Protein AF-0000000072904526 (afdb_homodimer)

Structure (mmCIF, N/CA/C/O backbone):
data_AF-0000000072904526-model_v1
#
loop_
_entity.id
_entity.type
_entity.pdbx_description
1 polymer 'Uncharacterized protein'
#
loop_
_atom_site.group_PDB
_atom_site.id
_atom_site.type_symbol
_atom_site.label_atom_id
_atom_site.label_alt_id
_atom_site.label_comp_id
_atom_site.label_asym_id
_atom_site.label_entity_id
_atom_site.label_seq_id
_atom_site.pdbx_PDB_ins_code
_atom_site.Cartn_x
_atom_site.Cartn_y
_atom_site.Cartn_z
_atom_site.occupancy
_atom_site.B_iso_or_equiv
_atom_site.auth_seq_id
_atom_site.auth_comp_id
_atom_site.auth_asym_id
_atom_site.auth_atom_id
_atom_site.pdbx_PDB_model_num
ATOM 1 N N . MET A 1 1 ? 10.227 22.547 -5.68 1 73.94 1 MET A N 1
ATOM 2 C CA . MET A 1 1 ? 9.695 21.828 -4.516 1 73.94 1 MET A CA 1
ATOM 3 C C . MET A 1 1 ? 8.547 20.906 -4.91 1 73.94 1 MET A C 1
ATOM 5 O O . MET A 1 1 ? 8.586 19.703 -4.637 1 73.94 1 MET A O 1
ATOM 9 N N . ALA A 1 2 ? 7.684 21.406 -5.836 1 79.19 2 ALA A N 1
ATOM 10 C CA . ALA A 1 2 ? 6.531 20.625 -6.281 1 79.19 2 ALA A CA 1
ATOM 11 C C . ALA A 1 2 ? 6.973 19.438 -7.125 1 79.19 2 ALA A C 1
ATOM 13 O O . ALA A 1 2 ? 6.484 18.312 -6.934 1 79.19 2 ALA A O 1
ATOM 14 N N . LEU A 1 3 ? 8.023 19.656 -7.926 1 82.81 3 LEU A N 1
ATOM 15 C CA . LEU A 1 3 ? 8.477 18.594 -8.828 1 82.81 3 LEU A CA 1
ATOM 16 C C . LEU A 1 3 ? 9.148 17.469 -8.047 1 82.81 3 LEU A C 1
ATOM 18 O O . LEU A 1 3 ? 8.977 16.297 -8.367 1 82.81 3 LEU A O 1
ATOM 22 N N . ILE A 1 4 ? 9.828 17.766 -7.094 1 91.12 4 ILE A N 1
ATOM 23 C CA . ILE A 1 4 ? 10.539 16.781 -6.277 1 91.12 4 ILE A CA 1
ATOM 24 C C . ILE A 1 4 ? 9.523 15.9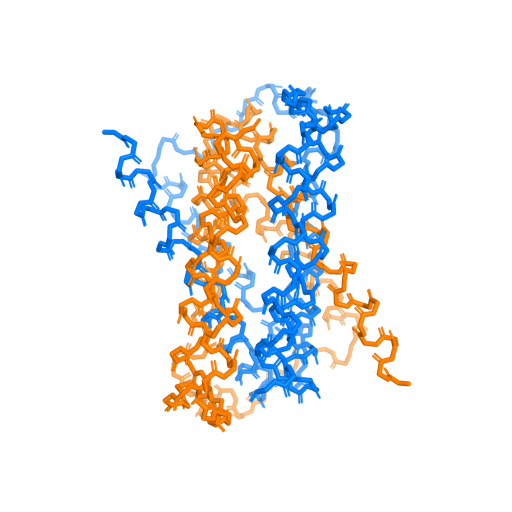06 -5.531 1 91.12 4 ILE A C 1
ATOM 26 O O . ILE A 1 4 ? 9.688 14.688 -5.453 1 91.12 4 ILE A O 1
ATOM 30 N N . LEU A 1 5 ? 8.492 16.531 -5.055 1 89.38 5 LEU A N 1
ATOM 31 C CA . LEU A 1 5 ? 7.453 15.797 -4.34 1 89.38 5 LEU A CA 1
ATOM 32 C C . LEU A 1 5 ? 6.695 14.867 -5.285 1 89.38 5 LEU A C 1
ATOM 34 O O . LEU A 1 5 ? 6.348 13.742 -4.914 1 89.38 5 LEU A O 1
ATOM 38 N N . ILE A 1 6 ? 6.57 15.32 -6.449 1 82.69 6 ILE A N 1
ATOM 39 C CA . ILE A 1 6 ? 5.871 14.523 -7.453 1 82.69 6 ILE A CA 1
ATOM 40 C C . ILE A 1 6 ? 6.715 13.305 -7.816 1 82.69 6 ILE A C 1
ATOM 42 O O . ILE A 1 6 ? 6.211 12.18 -7.844 1 82.69 6 ILE A O 1
ATOM 46 N N . LEU A 1 7 ? 7.934 13.539 -8.102 1 89.5 7 LEU A N 1
ATOM 47 C CA . LEU A 1 7 ? 8.836 12.445 -8.438 1 89.5 7 LEU A CA 1
ATOM 48 C C . LEU A 1 7 ? 8.938 11.453 -7.285 1 89.5 7 LEU A C 1
ATOM 50 O O . LEU A 1 7 ? 8.961 10.234 -7.508 1 89.5 7 LEU A O 1
ATOM 54 N N . PHE A 1 8 ? 9 11.984 -6.129 1 94.19 8 PHE A N 1
ATOM 55 C CA . PHE A 1 8 ? 9.047 11.141 -4.938 1 94.19 8 PHE A CA 1
ATOM 56 C C . PHE A 1 8 ? 7.793 10.281 -4.836 1 94.19 8 PHE A C 1
ATOM 58 O O . PHE A 1 8 ? 7.875 9.086 -4.551 1 94.19 8 PHE A O 1
ATOM 65 N N . ALA A 1 9 ? 6.68 10.844 -5.074 1 88.38 9 ALA A N 1
ATOM 66 C CA . ALA A 1 9 ? 5.41 10.117 -5.027 1 88.38 9 ALA A CA 1
ATOM 67 C C . ALA A 1 9 ? 5.352 9.039 -6.105 1 88.38 9 ALA A C 1
ATOM 69 O O . ALA A 1 9 ? 4.879 7.93 -5.852 1 88.38 9 ALA A O 1
ATOM 70 N N . LEU A 1 10 ? 5.855 9.367 -7.27 1 84.94 10 LEU A N 1
ATOM 71 C CA . LEU A 1 10 ? 5.871 8.406 -8.367 1 84.94 10 LEU A CA 1
ATOM 72 C C . LEU A 1 10 ? 6.758 7.211 -8.023 1 84.94 10 LEU A C 1
ATOM 74 O O . LEU A 1 10 ? 6.367 6.059 -8.242 1 84.94 10 LEU A O 1
ATOM 78 N N . ILE A 1 11 ? 7.883 7.43 -7.496 1 93.75 11 ILE A N 1
ATOM 79 C CA . ILE A 1 11 ? 8.812 6.371 -7.121 1 93.75 11 ILE A CA 1
ATOM 80 C C . ILE A 1 11 ? 8.211 5.523 -6.004 1 93.75 11 ILE A C 1
ATOM 82 O O . ILE A 1 11 ? 8.281 4.293 -6.039 1 93.75 11 ILE A O 1
ATOM 86 N N . ALA A 1 12 ? 7.629 6.18 -5.027 1 94.38 12 ALA A N 1
ATOM 87 C CA . ALA A 1 12 ? 6.953 5.457 -3.949 1 94.38 12 ALA A CA 1
ATOM 88 C C . ALA A 1 12 ? 5.852 4.562 -4.5 1 94.38 12 ALA A C 1
ATOM 90 O O . ALA A 1 12 ? 5.676 3.43 -4.039 1 94.38 12 ALA A O 1
ATOM 91 N N . GLY A 1 13 ? 5.148 5.062 -5.461 1 89 13 GLY A N 1
ATOM 92 C CA . GLY A 1 13 ? 4.082 4.289 -6.082 1 89 13 GLY A CA 1
ATOM 93 C C . GLY A 1 13 ? 4.582 3.023 -6.754 1 89 13 GLY A C 1
ATOM 94 O O . GLY A 1 13 ? 3.875 2.014 -6.785 1 89 13 GLY A O 1
ATOM 95 N N . MET A 1 14 ? 5.773 3.004 -7.301 1 89.31 14 MET A N 1
ATOM 96 C CA . MET A 1 14 ? 6.344 1.844 -7.977 1 89.31 14 MET A CA 1
ATOM 97 C C . MET A 1 14 ? 6.664 0.733 -6.98 1 89.31 14 MET A C 1
ATOM 99 O O . MET A 1 14 ? 6.738 -0.439 -7.355 1 89.31 14 MET A O 1
ATOM 103 N N . ALA A 1 15 ? 6.84 1.094 -5.773 1 94.38 15 ALA A N 1
ATOM 104 C CA . ALA A 1 15 ? 7.23 0.132 -4.746 1 94.38 15 ALA A CA 1
ATOM 105 C C . ALA A 1 15 ? 6.109 -0.867 -4.477 1 94.38 15 ALA A C 1
ATOM 107 O O . ALA A 1 15 ? 6.367 -2.041 -4.195 1 94.38 15 ALA A O 1
ATOM 108 N N . LEU A 1 16 ? 4.902 -0.447 -4.668 1 90.06 16 LEU A N 1
ATOM 109 C CA . LEU A 1 16 ? 3.77 -1.26 -4.23 1 90.06 16 LEU A CA 1
ATOM 110 C C . LEU A 1 16 ? 3.564 -2.447 -5.164 1 90.06 16 LEU A C 1
ATOM 112 O O . LEU A 1 16 ? 3.6 -3.6 -4.727 1 90.06 16 LEU A O 1
ATOM 116 N N . PRO A 1 17 ? 3.449 -2.254 -6.465 1 84.62 17 PRO A N 1
ATOM 117 C CA . PRO A 1 17 ? 3.33 -3.418 -7.344 1 84.62 17 PRO A CA 1
ATOM 118 C C . PRO A 1 17 ? 4.539 -4.348 -7.266 1 84.62 17 PRO A C 1
ATOM 120 O O . PRO A 1 17 ? 4.402 -5.562 -7.422 1 84.62 17 PRO A O 1
ATOM 123 N N . THR A 1 18 ? 5.699 -3.771 -7.062 1 90.69 18 THR A N 1
ATOM 124 C CA . THR A 1 18 ? 6.902 -4.574 -6.891 1 90.69 18 THR A CA 1
ATOM 125 C C . THR A 1 18 ? 6.809 -5.43 -5.629 1 90.69 18 THR A C 1
ATOM 127 O O . THR A 1 18 ? 7.105 -6.625 -5.66 1 90.69 18 THR A O 1
ATOM 130 N N . GLN A 1 19 ? 6.363 -4.801 -4.566 1 94 19 GLN A N 1
ATOM 131 C CA . GLN A 1 19 ? 6.145 -5.547 -3.332 1 94 19 GLN A CA 1
ATOM 132 C C . GLN A 1 19 ? 5.125 -6.668 -3.539 1 94 19 GLN A C 1
ATOM 134 O O . GLN A 1 19 ? 5.305 -7.777 -3.033 1 94 19 GLN A O 1
ATOM 139 N N . PHE A 1 20 ? 4.016 -6.363 -4.254 1 89.81 20 PHE A N 1
ATOM 140 C CA . PHE A 1 20 ? 2.975 -7.355 -4.5 1 89.81 20 PHE A CA 1
ATOM 141 C C . PHE A 1 20 ? 3.553 -8.586 -5.184 1 89.81 20 PHE A C 1
ATOM 143 O O . PHE A 1 20 ? 3.297 -9.719 -4.762 1 89.81 20 PHE A O 1
ATOM 150 N N . SER A 1 21 ? 4.352 -8.336 -6.176 1 87.44 21 SER A N 1
ATOM 151 C CA . SER A 1 21 ? 4.941 -9.422 -6.945 1 87.44 21 SER A CA 1
ATOM 152 C C . SER A 1 21 ? 5.938 -10.219 -6.109 1 87.44 21 SER A C 1
ATOM 154 O O . SER A 1 21 ? 5.961 -11.453 -6.172 1 87.44 21 SER A O 1
ATOM 156 N N . ILE A 1 22 ? 6.754 -9.555 -5.348 1 93.5 22 ILE A N 1
ATOM 157 C CA . ILE A 1 22 ? 7.727 -10.211 -4.48 1 93.5 22 ILE A CA 1
ATOM 158 C C . ILE A 1 22 ? 7.004 -11.062 -3.441 1 93.5 22 ILE A C 1
ATOM 160 O O . ILE A 1 22 ? 7.371 -12.211 -3.207 1 93.5 22 ILE A O 1
ATOM 164 N N . ASN A 1 23 ? 5.93 -10.539 -2.895 1 94.75 23 ASN A N 1
ATOM 165 C CA . ASN A 1 23 ? 5.176 -11.266 -1.882 1 94.75 23 ASN A CA 1
ATOM 166 C C . ASN A 1 23 ? 4.465 -12.477 -2.479 1 94.75 23 ASN A C 1
ATOM 168 O O . ASN A 1 23 ? 4.305 -13.5 -1.812 1 94.75 23 ASN A O 1
ATOM 172 N N . ALA A 1 24 ? 4.008 -12.289 -3.701 1 89.31 24 ALA A N 1
ATOM 173 C CA . ALA A 1 24 ? 3.416 -13.43 -4.391 1 89.31 24 ALA A CA 1
ATOM 174 C C . ALA A 1 24 ? 4.43 -14.562 -4.555 1 89.31 24 ALA A C 1
ATOM 176 O O . ALA A 1 24 ? 4.094 -15.734 -4.387 1 89.31 24 ALA A O 1
ATOM 177 N N . GLN A 1 25 ? 5.691 -14.219 -4.852 1 90.75 25 GLN A N 1
ATOM 178 C CA . GLN A 1 25 ? 6.754 -15.211 -4.941 1 90.75 25 GLN A CA 1
ATOM 179 C C . GLN A 1 25 ? 7.074 -15.805 -3.572 1 90.75 25 GLN A C 1
ATOM 181 O O . GLN A 1 25 ? 7.305 -17.016 -3.451 1 90.75 25 GLN A O 1
ATOM 186 N N . LEU A 1 26 ? 7.09 -14.984 -2.607 1 93.75 26 LEU A N 1
ATOM 187 C CA . LEU A 1 26 ? 7.328 -15.469 -1.25 1 93.75 26 LEU A CA 1
ATOM 188 C C . LEU A 1 26 ? 6.254 -16.469 -0.833 1 93.75 26 LEU A C 1
ATOM 190 O O . LEU A 1 26 ? 6.547 -17.453 -0.159 1 93.75 26 LEU A O 1
ATOM 194 N N . ARG A 1 27 ? 5.031 -16.141 -1.216 1 93.12 27 ARG A N 1
ATOM 195 C CA . ARG A 1 27 ? 3.932 -17.062 -0.917 1 93.12 27 ARG A CA 1
ATOM 196 C C . ARG A 1 27 ? 4.191 -18.438 -1.507 1 93.12 27 ARG A C 1
ATOM 198 O O . ARG A 1 27 ? 3.859 -19.453 -0.892 1 93.12 27 ARG A O 1
ATOM 205 N N . HIS A 1 28 ? 4.781 -18.453 -2.676 1 89.69 28 HIS A N 1
ATOM 206 C CA . HIS A 1 28 ? 5.105 -19.734 -3.291 1 89.69 28 HIS A CA 1
ATOM 207 C C . HIS A 1 28 ? 6.137 -20.5 -2.465 1 89.69 28 HIS A C 1
ATOM 209 O O . HIS A 1 28 ? 6.105 -21.719 -2.408 1 89.69 28 HIS A O 1
ATOM 215 N N . VAL A 1 29 ? 6.953 -19.797 -1.838 1 91 29 VAL A N 1
ATOM 216 C CA . VAL A 1 29 ? 8.016 -20.406 -1.037 1 91 29 VAL A CA 1
ATOM 217 C C . VAL A 1 29 ? 7.441 -20.891 0.292 1 91 29 VAL A C 1
ATOM 219 O O . VAL A 1 29 ? 7.688 -22.031 0.7 1 91 29 VAL A O 1
ATOM 222 N N . VAL A 1 30 ? 6.605 -20.109 0.878 1 92.44 30 VAL A N 1
ATOM 223 C CA . VAL A 1 30 ? 6.227 -20.375 2.26 1 92.44 30 VAL A CA 1
ATOM 224 C C . VAL A 1 30 ? 4.863 -21.078 2.297 1 92.44 30 VAL A C 1
ATOM 226 O O . VAL A 1 30 ? 4.469 -21.625 3.326 1 92.44 30 VAL A O 1
ATOM 229 N N . GLY A 1 31 ? 4.07 -20.938 1.239 1 89.38 31 GLY A N 1
ATOM 230 C CA . GLY A 1 31 ? 2.871 -21.75 1.072 1 89.38 31 GLY A CA 1
ATOM 231 C C . GLY A 1 31 ? 1.625 -21.094 1.63 1 89.38 31 GLY A C 1
ATOM 232 O O . GLY A 1 31 ? 0.55 -21.688 1.644 1 89.38 31 GLY A O 1
ATOM 233 N N . SER A 1 32 ? 1.755 -19.891 2.15 1 93 32 SER A N 1
ATOM 234 C CA . SER A 1 32 ? 0.626 -19.219 2.783 1 93 32 SER A CA 1
ATOM 235 C C . SER A 1 32 ? 0.696 -17.703 2.576 1 93 32 SER A C 1
ATOM 237 O O . SER A 1 32 ? 1.736 -17.094 2.814 1 93 32 SER A O 1
ATOM 239 N N . PRO A 1 33 ? -0.462 -17.141 2.139 1 94.25 33 PRO A N 1
ATOM 240 C CA . PRO A 1 33 ? -0.48 -15.68 2.006 1 94.25 33 PRO A CA 1
ATOM 241 C C . PRO A 1 33 ? -0.281 -14.961 3.34 1 94.25 33 PRO A C 1
ATOM 243 O O . PRO A 1 33 ? 0.364 -13.914 3.391 1 94.25 33 PRO A O 1
ATOM 246 N N . VAL A 1 34 ? -0.843 -15.555 4.398 1 95.62 34 VAL A N 1
ATOM 247 C CA . VAL A 1 34 ? -0.74 -14.945 5.719 1 95.62 34 VAL A CA 1
ATOM 248 C C . VAL A 1 34 ? 0.708 -14.992 6.203 1 95.62 34 VAL A C 1
ATOM 250 O O . VAL A 1 34 ? 1.237 -14 6.707 1 95.62 34 VAL A O 1
ATOM 253 N N . VAL A 1 35 ? 1.356 -16.078 5.977 1 94.81 35 VAL A N 1
ATOM 254 C CA . VAL A 1 35 ? 2.742 -16.234 6.406 1 94.81 35 VAL A CA 1
ATOM 255 C C . VAL A 1 35 ? 3.646 -15.336 5.566 1 94.81 35 VAL A C 1
ATOM 257 O O . VAL A 1 35 ? 4.543 -14.68 6.094 1 94.81 35 VAL A O 1
ATOM 260 N N . ALA A 1 36 ? 3.424 -15.305 4.289 1 95.44 36 ALA A N 1
ATOM 261 C CA . ALA A 1 36 ? 4.191 -14.414 3.424 1 95.44 36 ALA A CA 1
ATOM 262 C C . ALA A 1 36 ? 4.062 -12.961 3.879 1 95.44 36 ALA A C 1
ATOM 264 O O . ALA A 1 36 ? 5.059 -12.25 3.98 1 95.44 36 ALA A O 1
ATOM 265 N N . SER A 1 37 ? 2.867 -12.539 4.207 1 97.12 37 SER A N 1
ATOM 266 C CA . SER A 1 37 ? 2.615 -11.172 4.656 1 97.12 37 SER A CA 1
ATOM 267 C C . SER A 1 37 ? 3.244 -10.922 6.023 1 97.12 37 SER A C 1
ATOM 269 O O . SER A 1 37 ? 3.736 -9.82 6.289 1 97.12 37 SER A O 1
ATOM 271 N N . THR A 1 38 ? 3.172 -11.953 6.902 1 96.81 38 THR A N 1
ATOM 272 C CA . THR A 1 38 ? 3.803 -11.844 8.211 1 96.81 38 THR A CA 1
ATOM 273 C C . THR A 1 38 ? 5.293 -11.547 8.07 1 96.81 38 THR A C 1
ATOM 275 O O . THR A 1 38 ? 5.809 -10.609 8.695 1 96.81 38 THR A O 1
ATOM 278 N N . ILE A 1 39 ? 5.934 -12.273 7.281 1 96.31 39 ILE A N 1
ATOM 279 C CA . ILE A 1 39 ? 7.363 -12.102 7.062 1 96.31 39 ILE A CA 1
ATOM 280 C C . ILE A 1 39 ? 7.629 -10.719 6.461 1 96.31 39 ILE A C 1
ATOM 282 O O . ILE A 1 39 ? 8.539 -10.008 6.898 1 96.31 39 ILE A O 1
ATOM 286 N N . SER A 1 40 ? 6.855 -10.336 5.504 1 97.38 40 SER A N 1
ATOM 287 C CA . SER A 1 40 ? 6.992 -9.023 4.879 1 97.38 40 SER A CA 1
ATOM 288 C C . SER A 1 40 ? 6.867 -7.902 5.906 1 97.38 40 SER A C 1
ATOM 290 O O . SER A 1 40 ? 7.703 -7 5.953 1 97.38 40 SER A O 1
ATOM 292 N N . PHE A 1 41 ? 5.895 -7.984 6.766 1 98.12 41 PHE A N 1
ATOM 293 C CA . PHE A 1 41 ? 5.684 -6.949 7.77 1 98.12 41 PHE A CA 1
ATOM 294 C C . PHE A 1 41 ? 6.785 -6.984 8.828 1 98.12 41 PHE A C 1
ATOM 296 O O . PHE A 1 41 ? 7.195 -5.938 9.336 1 98.12 41 PHE A O 1
ATOM 303 N N . ILE A 1 42 ? 7.254 -8.133 9.203 1 97.94 42 ILE A N 1
ATOM 304 C CA . ILE A 1 42 ? 8.344 -8.234 10.164 1 97.94 42 ILE A CA 1
ATOM 305 C C . ILE A 1 42 ? 9.609 -7.602 9.594 1 97.94 42 ILE A C 1
ATOM 307 O O . ILE A 1 42 ? 10.289 -6.832 10.273 1 97.94 42 ILE A O 1
ATOM 311 N N . VAL A 1 43 ? 9.93 -7.957 8.375 1 98.25 43 VAL A N 1
ATOM 312 C CA . VAL A 1 43 ? 11.109 -7.406 7.719 1 98.25 43 VAL A CA 1
ATOM 313 C C . VAL A 1 43 ? 10.992 -5.887 7.633 1 98.25 43 VAL A C 1
ATOM 315 O O . VAL A 1 43 ? 11.938 -5.164 7.949 1 98.25 43 VAL A O 1
ATOM 318 N N . GLY A 1 44 ? 9.797 -5.363 7.211 1 98.19 44 GLY A N 1
ATOM 319 C CA . GLY A 1 44 ? 9.57 -3.928 7.176 1 98.19 44 GLY A CA 1
ATOM 320 C C . GLY A 1 44 ? 9.672 -3.277 8.547 1 98.19 44 GLY A C 1
ATOM 321 O O . GLY A 1 44 ? 10.297 -2.225 8.695 1 98.19 44 GLY A O 1
ATOM 322 N N . ALA A 1 45 ? 9.117 -3.914 9.508 1 98 45 ALA A N 1
ATOM 323 C CA . ALA A 1 45 ? 9.141 -3.387 10.867 1 98 45 ALA A CA 1
ATOM 324 C C . ALA A 1 45 ? 10.562 -3.312 11.406 1 98 45 ALA A C 1
ATOM 326 O O . ALA A 1 45 ? 10.938 -2.324 12.047 1 98 45 ALA A O 1
ATOM 327 N N . LEU A 1 46 ? 11.289 -4.352 11.211 1 97.81 46 LEU A N 1
ATOM 328 C CA . LEU A 1 46 ? 12.664 -4.387 11.688 1 97.81 46 LEU A CA 1
ATOM 329 C C . LEU A 1 46 ? 13.492 -3.287 11.039 1 97.81 46 LEU A C 1
ATOM 331 O O . LEU A 1 46 ? 14.266 -2.607 11.719 1 97.81 46 LEU A O 1
ATOM 335 N N . ALA A 1 47 ? 13.414 -3.156 9.766 1 97.5 47 ALA A N 1
ATOM 336 C CA . ALA A 1 47 ? 14.141 -2.105 9.062 1 97.5 47 ALA A CA 1
ATOM 337 C C . ALA A 1 47 ? 13.781 -0.728 9.609 1 97.5 47 ALA A C 1
ATOM 339 O O . ALA A 1 47 ? 14.672 0.092 9.867 1 97.5 47 ALA A O 1
ATOM 340 N N . LEU A 1 48 ? 12.531 -0.473 9.797 1 97.25 48 LEU A N 1
ATOM 341 C CA . LEU A 1 48 ? 12.062 0.816 10.297 1 97.25 48 LEU A CA 1
ATOM 342 C C . LEU A 1 48 ? 12.508 1.031 11.742 1 97.25 48 LEU A C 1
ATOM 344 O O . LEU A 1 48 ? 12.836 2.154 12.133 1 97.25 48 LEU A O 1
ATOM 348 N N . LEU A 1 49 ? 12.414 -0.031 12.484 1 96.12 49 LEU A N 1
ATOM 349 C CA . LEU A 1 49 ? 12.852 0.055 13.875 1 96.12 49 LEU A CA 1
ATOM 350 C C . LEU A 1 49 ? 14.32 0.44 13.969 1 96.12 49 LEU A C 1
ATOM 352 O O . LEU A 1 49 ? 14.703 1.291 14.773 1 96.12 49 LEU A O 1
ATOM 356 N N . ILE A 1 50 ? 15.102 -0.182 13.148 1 96.06 50 ILE A N 1
ATOM 357 C CA . ILE A 1 50 ? 16.531 0.131 13.109 1 96.06 50 ILE A CA 1
ATOM 358 C C . ILE A 1 50 ? 16.719 1.603 12.75 1 96.06 50 ILE A C 1
ATOM 360 O O . ILE A 1 50 ? 17.5 2.309 13.391 1 96.06 50 ILE A O 1
ATOM 364 N N . ILE A 1 51 ? 16.031 2.135 11.781 1 94.81 51 ILE A N 1
ATOM 365 C CA . ILE A 1 51 ? 16.141 3.523 11.352 1 94.81 51 ILE A CA 1
ATOM 366 C C . ILE A 1 51 ? 15.633 4.445 12.461 1 94.81 51 ILE A C 1
ATOM 368 O O . ILE A 1 51 ? 16.219 5.504 12.711 1 94.81 51 ILE A O 1
ATOM 372 N N . SER A 1 52 ? 14.562 4.066 13.094 1 93.06 52 SER A N 1
ATOM 373 C CA . SER A 1 52 ? 13.961 4.883 14.148 1 93.06 52 SER A CA 1
ATOM 374 C C . SER A 1 52 ? 14.906 5.043 15.328 1 93.06 52 SER A C 1
ATOM 376 O O . SER A 1 52 ? 14.992 6.117 15.93 1 93.06 52 SER A O 1
ATOM 378 N N . ILE A 1 53 ? 15.508 4.008 15.68 1 90.5 53 ILE A N 1
ATOM 379 C CA . ILE A 1 53 ? 16.391 4.023 16.844 1 90.5 53 ILE A CA 1
ATOM 380 C C . ILE A 1 53 ? 17.656 4.809 16.5 1 90.5 53 ILE A C 1
ATOM 382 O O . ILE A 1 53 ? 18.25 5.453 17.375 1 90.5 53 ILE A O 1
ATOM 386 N N . SER A 1 54 ? 18.125 4.746 15.297 1 86.94 54 SER A N 1
ATOM 387 C CA . SER A 1 54 ? 19.344 5.438 14.883 1 86.94 54 SER A CA 1
ATOM 388 C C . SER A 1 54 ? 19.109 6.941 14.781 1 86.94 54 SER A C 1
ATOM 390 O O . SER A 1 54 ? 20.062 7.727 14.883 1 86.94 54 SER A O 1
ATOM 392 N N . GLY A 1 55 ? 17.938 7.328 14.492 1 74.75 55 GLY A N 1
ATOM 393 C CA . GLY A 1 55 ? 17.609 8.75 14.445 1 74.75 55 GLY A CA 1
ATOM 394 C C . GLY A 1 55 ? 17.188 9.305 15.797 1 74.75 55 GLY A C 1
ATOM 395 O O . GLY A 1 55 ? 17.734 8.93 16.828 1 74.75 55 GLY A O 1
ATOM 396 N N . LYS A 1 56 ? 16.453 10.547 15.844 1 65.25 56 LYS A N 1
ATOM 397 C CA . LYS A 1 56 ? 16.094 11.234 17.078 1 65.25 56 LYS A CA 1
ATOM 398 C C . LYS A 1 56 ? 15.234 10.336 17.969 1 65.25 56 LYS A C 1
ATOM 400 O O . LYS A 1 56 ? 14.875 10.719 19.094 1 65.25 56 LYS A O 1
ATOM 405 N N . GLY A 1 57 ? 15.062 9.078 17.656 1 63.75 57 GLY A N 1
ATOM 406 C CA . GLY A 1 57 ? 14.648 7.996 18.531 1 63.75 57 GLY A CA 1
ATOM 407 C C . GLY A 1 57 ? 13.141 7.863 18.656 1 63.75 57 GLY A C 1
ATOM 408 O O . GLY A 1 57 ? 12.398 8.648 18.062 1 63.75 57 GLY A O 1
ATOM 409 N N . LEU A 1 58 ? 12.609 6.699 18.969 1 71.56 58 LEU A N 1
ATOM 410 C CA . LEU A 1 58 ? 11.312 6.285 19.484 1 71.56 58 LEU A CA 1
ATOM 411 C C . LEU A 1 58 ? 11.062 6.875 20.875 1 71.56 58 LEU A C 1
ATOM 413 O O . LEU A 1 58 ? 11.523 6.332 21.875 1 71.56 58 LEU A O 1
ATOM 417 N N . GLN A 1 59 ? 11.039 8.195 20.953 1 70.94 59 GLN A N 1
ATOM 418 C CA . GLN A 1 59 ? 10.836 8.742 22.281 1 70.94 59 GLN A CA 1
ATOM 419 C C . GLN A 1 59 ? 9.344 8.836 22.609 1 70.94 59 GLN A C 1
ATOM 421 O O . GLN A 1 59 ? 8.602 9.57 21.953 1 70.94 59 GLN A O 1
ATOM 426 N N . ALA A 1 60 ? 9 7.953 23.5 1 72.88 60 ALA A N 1
ATOM 427 C CA . ALA A 1 60 ? 7.621 8.008 23.984 1 72.88 60 ALA A CA 1
ATOM 428 C C . ALA A 1 60 ? 7.355 9.297 24.75 1 72.88 60 ALA A C 1
ATOM 430 O O . ALA A 1 60 ? 8.164 9.695 25.594 1 72.88 60 ALA A O 1
ATOM 431 N N . LYS A 1 61 ? 6.418 10.023 24.25 1 78 61 LYS A N 1
ATOM 432 C CA . LYS A 1 61 ? 6.027 11.258 24.938 1 78 61 LYS A CA 1
ATOM 433 C C . LYS A 1 61 ? 4.668 11.102 25.609 1 78 61 LYS A C 1
ATOM 435 O O . LYS A 1 61 ? 3.914 10.18 25.297 1 78 61 LYS A O 1
ATOM 440 N N . LYS A 1 62 ? 4.379 11.898 26.656 1 79.94 62 LYS A N 1
ATOM 441 C CA . LYS A 1 62 ? 3.115 11.914 27.391 1 79.94 62 LYS A CA 1
ATOM 442 C C . LYS A 1 62 ? 1.932 12.078 26.438 1 79.94 62 LYS A C 1
ATOM 444 O O . LYS A 1 62 ? 0.842 11.562 26.703 1 79.94 62 LYS A O 1
ATOM 449 N N . GLU A 1 63 ? 2.223 12.633 25.359 1 82.25 63 GLU A N 1
ATOM 450 C CA . GLU A 1 63 ? 1.173 12.898 24.375 1 82.25 63 GLU A CA 1
ATOM 451 C C . GLU A 1 63 ? 0.649 11.602 23.766 1 82.25 63 GLU A C 1
ATOM 453 O O . GLU A 1 63 ? -0.49 11.547 23.297 1 82.25 63 GLU A O 1
ATOM 458 N N . TRP A 1 64 ? 1.438 10.547 23.812 1 86.94 64 TRP A N 1
ATOM 459 C CA . TRP A 1 64 ? 1.05 9.273 23.219 1 86.94 64 TRP A CA 1
ATOM 460 C C . TRP A 1 64 ? -0.158 8.688 23.938 1 86.94 64 TRP A C 1
ATOM 462 O O . TRP A 1 64 ? -0.989 8.016 23.328 1 86.94 64 TRP A O 1
ATOM 472 N N . LEU A 1 65 ? -0.219 9.055 25.141 1 85.56 65 LEU A N 1
ATOM 473 C CA . LEU A 1 65 ? -1.273 8.484 25.984 1 85.56 65 LEU A CA 1
ATOM 474 C C . LEU A 1 65 ? -2.605 9.18 25.719 1 85.56 65 LEU A C 1
ATOM 476 O O . LEU A 1 65 ? -3.666 8.625 26.016 1 85.56 65 LEU A O 1
ATOM 480 N N . HIS A 1 66 ? -2.576 10.336 25.188 1 90.19 66 HIS A N 1
ATOM 481 C CA . HIS A 1 66 ? -3.797 11.102 24.969 1 90.19 66 HIS A CA 1
ATOM 482 C C . HIS A 1 66 ? -4.285 10.945 23.531 1 90.19 66 HIS A C 1
ATOM 484 O O . HIS A 1 66 ? -5.309 11.516 23.141 1 90.19 66 HIS A O 1
ATOM 490 N N . ALA A 1 67 ? -3.65 10.156 22.797 1 91.88 67 ALA A N 1
ATOM 491 C CA . ALA A 1 67 ? -4.039 9.969 21.406 1 91.88 67 ALA A CA 1
ATOM 492 C C . ALA A 1 67 ? -5.273 9.078 21.297 1 91.88 67 ALA A C 1
ATOM 494 O O . ALA A 1 67 ? -5.453 8.156 22.094 1 91.88 67 ALA A O 1
ATOM 495 N N . PRO A 1 68 ? -6.211 9.414 20.406 1 92.94 68 PRO A N 1
ATOM 496 C CA . PRO A 1 68 ? -7.336 8.5 20.188 1 92.94 68 PRO A CA 1
ATOM 497 C C . PRO A 1 68 ? -6.887 7.086 19.812 1 92.94 68 PRO A C 1
ATOM 499 O O . PRO A 1 68 ? -5.895 6.922 19.094 1 92.94 68 PRO A O 1
ATOM 502 N N . TRP A 1 69 ? -7.621 6.113 20.344 1 92.88 69 TRP A N 1
ATOM 503 C CA . TRP A 1 69 ? -7.199 4.723 20.203 1 92.88 69 TRP A CA 1
ATOM 504 C C . TRP A 1 69 ? -7.098 4.32 18.734 1 92.88 69 TRP A C 1
ATOM 506 O O . TRP A 1 69 ? -6.277 3.475 18.375 1 92.88 69 TRP A O 1
ATOM 516 N N . TRP A 1 70 ? -7.844 4.871 17.891 1 93.5 70 TRP A N 1
ATOM 517 C CA . TRP A 1 70 ? -7.945 4.434 16.5 1 93.5 70 TRP A CA 1
ATOM 518 C C . TRP A 1 70 ? -6.695 4.816 15.719 1 93.5 70 TRP A C 1
ATOM 520 O O . TRP A 1 70 ? -6.426 4.254 14.656 1 93.5 70 TRP A O 1
ATOM 530 N N . VAL A 1 71 ? -5.898 5.723 16.188 1 94.75 71 VAL A N 1
ATOM 531 C CA . VAL A 1 71 ? -4.715 6.164 15.461 1 94.75 71 VAL A CA 1
ATOM 532 C C . VAL A 1 71 ? -3.678 5.043 15.43 1 94.75 71 VAL A C 1
ATOM 534 O O . VAL A 1 71 ? -2.777 5.047 14.586 1 94.75 71 VAL A O 1
ATOM 537 N N . TRP A 1 72 ? -3.809 4.074 16.328 1 95.56 72 TRP A N 1
ATOM 538 C CA . TRP A 1 72 ? -2.824 3.006 16.438 1 95.56 72 TRP A CA 1
ATOM 539 C C . TRP A 1 72 ? -3.195 1.821 15.555 1 95.56 72 TRP A C 1
ATOM 541 O O . TRP A 1 72 ? -2.463 0.832 15.492 1 95.56 72 TRP A O 1
ATOM 551 N N . THR A 1 73 ? -4.266 1.912 14.766 1 96 73 THR A N 1
ATOM 552 C CA . THR A 1 73 ? -4.816 0.738 14.094 1 96 73 THR A CA 1
ATOM 553 C C . THR A 1 73 ? -4.449 0.734 12.617 1 96 73 THR A C 1
ATOM 555 O O . THR A 1 73 ? -4.871 -0.151 11.867 1 96 73 THR A O 1
ATOM 558 N N . GLY A 1 74 ? -3.66 1.675 12.109 1 96.12 74 GLY A N 1
ATOM 559 C CA . GLY A 1 74 ? -3.301 1.76 10.703 1 96.12 74 GLY A CA 1
ATOM 560 C C . GLY A 1 74 ? -2.643 0.498 10.18 1 96.12 74 GLY A C 1
ATOM 561 O O . GLY A 1 74 ? -2.949 0.047 9.07 1 96.12 74 GLY A O 1
ATOM 562 N N . GLY A 1 75 ? -1.802 -0.029 10.984 1 97 75 GLY A N 1
ATOM 563 C CA . GLY A 1 75 ? -1.076 -1.227 10.594 1 97 75 GLY A CA 1
ATOM 564 C C . GLY A 1 75 ? -1.985 -2.4 10.281 1 97 75 GLY A C 1
ATOM 565 O O . GLY A 1 75 ? -1.647 -3.254 9.461 1 97 75 GLY A O 1
ATOM 566 N N . LEU A 1 76 ? -3.156 -2.496 10.961 1 98.06 76 LEU A N 1
ATOM 567 C CA . LEU A 1 76 ? -4.109 -3.572 10.711 1 98.06 76 LEU A CA 1
ATOM 568 C C . LEU A 1 76 ? -4.664 -3.488 9.289 1 98.06 76 LEU A C 1
ATOM 570 O O . LEU A 1 76 ? -4.863 -4.516 8.633 1 98.06 76 LEU A O 1
ATOM 574 N N . LEU A 1 77 ? -4.906 -2.303 8.852 1 97.25 77 LEU A N 1
ATOM 575 C CA . LEU A 1 77 ? -5.406 -2.082 7.5 1 97.25 77 LEU A CA 1
ATOM 576 C C . LEU A 1 77 ? -4.352 -2.453 6.461 1 97.25 77 LEU A C 1
ATOM 578 O O . LEU A 1 77 ? -4.668 -3.064 5.438 1 97.25 77 LEU A O 1
ATOM 582 N N . GLY A 1 78 ? -3.1 -2.113 6.738 1 96.44 78 GLY A N 1
ATOM 583 C CA . GLY A 1 78 ? -2.008 -2.514 5.863 1 96.44 78 GLY A CA 1
ATOM 584 C C . GLY A 1 78 ? -1.84 -4.02 5.773 1 96.44 78 GLY A C 1
ATOM 585 O O . GLY A 1 78 ? -1.623 -4.562 4.688 1 96.44 78 GLY A O 1
ATOM 586 N N . ALA A 1 79 ? -1.899 -4.625 6.887 1 97.31 79 ALA A N 1
ATOM 587 C CA . ALA A 1 79 ? -1.792 -6.082 6.938 1 97.31 79 ALA A CA 1
ATOM 588 C C . ALA A 1 79 ? -2.889 -6.742 6.109 1 97.31 79 ALA A C 1
ATOM 590 O O . ALA A 1 79 ? -2.619 -7.656 5.328 1 97.31 79 ALA A O 1
ATOM 591 N N . PHE A 1 80 ? -4.109 -6.309 6.312 1 97.56 80 PHE A N 1
ATOM 592 C CA . PHE A 1 80 ? -5.23 -6.812 5.523 1 97.56 80 PHE A CA 1
ATOM 593 C C . PHE A 1 80 ? -4.984 -6.602 4.035 1 97.56 80 PHE A C 1
ATOM 595 O O . PHE A 1 80 ? -5.191 -7.516 3.232 1 97.56 80 PHE A O 1
ATOM 602 N N . TYR A 1 81 ? -4.559 -5.477 3.641 1 95.81 81 TYR A N 1
ATOM 603 C CA . TYR A 1 81 ? -4.289 -5.121 2.252 1 95.81 81 TYR A CA 1
ATOM 604 C C . TYR A 1 81 ? -3.225 -6.031 1.651 1 95.81 81 TYR A C 1
ATOM 606 O O . TYR A 1 81 ? -3.375 -6.516 0.528 1 95.81 81 TYR A O 1
ATOM 614 N N . VAL A 1 82 ? -2.156 -6.25 2.377 1 96.25 82 VAL A N 1
ATOM 615 C CA . VAL A 1 82 ? -1.056 -7.059 1.86 1 96.25 82 VAL A CA 1
ATOM 616 C C . VAL A 1 82 ? -1.52 -8.5 1.669 1 96.25 82 VAL A C 1
ATOM 618 O O . VAL A 1 82 ? -1.274 -9.102 0.621 1 96.25 82 VAL A O 1
ATOM 621 N N . VAL A 1 83 ? -2.236 -9.039 2.656 1 96.56 83 VAL A N 1
ATOM 622 C CA . VAL A 1 83 ? -2.75 -10.398 2.52 1 96.56 83 VAL A CA 1
ATOM 623 C C . VAL A 1 83 ? -3.668 -10.477 1.302 1 96.56 83 VAL A C 1
ATOM 625 O O . VAL A 1 83 ? -3.57 -11.414 0.506 1 96.56 83 VAL A O 1
ATOM 628 N N . ALA A 1 84 ? -4.551 -9.516 1.167 1 96.12 84 ALA A N 1
ATOM 629 C CA . ALA A 1 84 ? -5.5 -9.5 0.055 1 96.12 84 ALA A CA 1
ATOM 630 C C . ALA A 1 84 ? -4.77 -9.516 -1.286 1 96.12 84 ALA A C 1
ATOM 632 O O . ALA A 1 84 ? -5.152 -10.25 -2.197 1 96.12 84 ALA A O 1
ATOM 633 N N . THR A 1 85 ? -3.727 -8.766 -1.428 1 92.88 85 THR A N 1
ATOM 634 C CA . THR A 1 85 ? -3.012 -8.68 -2.697 1 92.88 85 THR A CA 1
ATOM 635 C C . THR A 1 85 ? -2.295 -10 -2.996 1 92.88 85 THR A C 1
ATOM 637 O O . THR A 1 85 ? -2.227 -10.422 -4.148 1 92.88 85 THR A O 1
ATOM 640 N N . VAL A 1 86 ? -1.782 -10.633 -2.004 1 92.69 86 VAL A N 1
ATOM 641 C CA . VAL A 1 86 ? -1.082 -11.898 -2.178 1 92.69 86 VAL A CA 1
ATOM 642 C C . VAL A 1 86 ? -2.064 -12.977 -2.643 1 92.69 86 VAL A C 1
ATOM 644 O O . VAL A 1 86 ? -1.692 -13.883 -3.385 1 92.69 86 VAL A O 1
ATOM 647 N N . ILE A 1 87 ? -3.297 -12.836 -2.209 1 92.31 87 ILE A N 1
ATOM 648 C CA . ILE A 1 87 ? -4.344 -13.773 -2.594 1 92.31 87 ILE A CA 1
ATOM 649 C C . ILE A 1 87 ? -4.82 -13.469 -4.012 1 92.31 87 ILE A C 1
ATOM 651 O O . ILE A 1 87 ? -5.055 -14.383 -4.805 1 92.31 87 ILE A O 1
ATOM 655 N N . LEU A 1 88 ? -4.922 -12.227 -4.316 1 88.75 88 LEU A N 1
ATOM 656 C CA . LEU A 1 88 ? -5.586 -11.789 -5.539 1 88.75 88 LEU A CA 1
ATOM 657 C C . LEU A 1 88 ? -4.66 -11.93 -6.742 1 88.75 88 LEU A C 1
ATOM 659 O O . LEU A 1 88 ? -5.102 -12.305 -7.832 1 88.75 88 LEU A O 1
ATOM 663 N N . ILE A 1 89 ? -3.361 -11.727 -6.629 1 82.56 89 ILE A N 1
ATOM 664 C CA . ILE A 1 89 ? -2.438 -11.625 -7.754 1 82.56 89 ILE A CA 1
ATOM 665 C C . ILE A 1 89 ? -2.359 -12.969 -8.477 1 82.56 89 ILE A C 1
ATOM 667 O O . ILE A 1 89 ? -2.496 -13.031 -9.695 1 82.56 89 ILE A O 1
ATOM 671 N N . PRO A 1 90 ? -2.189 -14.047 -7.777 1 80.31 90 PRO A N 1
ATOM 672 C CA . PRO A 1 90 ? -2.121 -15.328 -8.484 1 80.31 90 PRO A CA 1
ATOM 673 C C . PRO A 1 90 ? -3.463 -15.742 -9.078 1 80.31 90 PRO A C 1
ATOM 675 O O . PRO A 1 90 ? -3.512 -16.609 -9.953 1 80.31 90 PRO A O 1
ATOM 678 N N . ARG A 1 91 ? -4.543 -15.078 -8.672 1 83.38 91 ARG A N 1
ATOM 679 C CA . ARG A 1 91 ? -5.871 -15.508 -9.102 1 83.38 91 ARG A CA 1
ATOM 680 C C . ARG A 1 91 ? -6.336 -14.695 -10.305 1 83.38 91 ARG A C 1
ATOM 682 O O . ARG A 1 91 ? -6.941 -15.242 -11.234 1 83.38 91 ARG A O 1
ATOM 689 N N . ILE A 1 92 ? -6.062 -13.398 -10.242 1 77.69 92 ILE A N 1
ATOM 690 C CA . ILE A 1 92 ? -6.676 -12.594 -11.297 1 77.69 92 ILE A CA 1
ATOM 691 C C . ILE A 1 92 ? -5.598 -11.797 -12.023 1 77.69 92 ILE A C 1
ATOM 693 O O . ILE A 1 92 ? -5.895 -11.055 -12.969 1 77.69 92 ILE A O 1
ATOM 697 N N . GLY A 1 93 ? -4.293 -11.883 -11.594 1 73.69 93 GLY A N 1
ATOM 698 C CA . GLY A 1 93 ? -3.189 -11.188 -12.234 1 73.69 93 GLY A CA 1
ATOM 699 C C . GLY A 1 93 ? -2.859 -9.852 -11.586 1 73.69 93 GLY A C 1
ATOM 700 O O . GLY A 1 93 ? -3.697 -9.273 -10.898 1 73.69 93 GLY A O 1
ATOM 701 N N . ALA A 1 94 ? -1.591 -9.406 -11.781 1 75.12 94 ALA A N 1
ATOM 702 C CA . ALA A 1 94 ? -1.103 -8.18 -11.156 1 75.12 94 ALA A CA 1
ATOM 703 C C . ALA A 1 94 ? -1.861 -6.961 -11.68 1 75.12 94 ALA A C 1
ATOM 705 O O . ALA A 1 94 ? -2.311 -6.121 -10.898 1 75.12 94 ALA A O 1
ATOM 706 N N . THR A 1 95 ? -2.006 -6.887 -12.914 1 72.19 95 THR A N 1
ATOM 707 C CA . THR A 1 95 ? -2.645 -5.73 -13.531 1 72.19 95 THR A CA 1
ATOM 708 C C . THR A 1 95 ? -4.102 -5.617 -13.094 1 72.19 95 THR A C 1
ATOM 710 O O . THR A 1 95 ? -4.562 -4.539 -12.719 1 72.19 95 THR A O 1
ATOM 713 N N . ALA A 1 96 ? -4.824 -6.715 -13.125 1 74.25 96 ALA A N 1
ATOM 714 C CA . ALA A 1 96 ? -6.223 -6.715 -12.695 1 74.25 96 ALA A CA 1
ATOM 715 C C . ALA A 1 96 ? -6.344 -6.363 -11.211 1 74.25 96 ALA A C 1
ATOM 717 O O . ALA A 1 96 ? -7.227 -5.594 -10.82 1 74.25 96 ALA A O 1
ATOM 718 N N . THR A 1 97 ? -5.488 -6.941 -10.391 1 80.31 97 THR A N 1
ATOM 719 C CA . THR A 1 97 ? -5.484 -6.656 -8.961 1 80.31 97 THR A CA 1
ATOM 720 C C . THR A 1 97 ? -5.277 -5.164 -8.711 1 80.31 97 THR A C 1
ATOM 722 O O . THR A 1 97 ? -6.055 -4.539 -7.984 1 80.31 97 THR A O 1
ATOM 725 N N . VAL A 1 98 ? -4.316 -4.602 -9.367 1 78.19 98 VAL A N 1
ATOM 726 C CA . VAL A 1 98 ? -4.004 -3.189 -9.164 1 78.19 98 VAL A CA 1
ATOM 727 C C . VAL A 1 98 ? -5.176 -2.33 -9.641 1 78.19 98 VAL A C 1
ATOM 729 O O . VAL A 1 98 ? -5.555 -1.364 -8.969 1 78.19 98 VAL A O 1
ATOM 732 N N . ALA A 1 99 ? -5.762 -2.711 -10.688 1 73.31 99 ALA A N 1
ATOM 733 C CA . ALA A 1 99 ? -6.867 -1.931 -11.234 1 73.31 99 ALA A CA 1
ATOM 734 C C . ALA A 1 99 ? -8.047 -1.898 -10.273 1 73.31 99 ALA A C 1
ATOM 736 O O . ALA A 1 99 ? -8.609 -0.833 -10 1 73.31 99 ALA A O 1
ATOM 737 N N . TYR A 1 100 ? -8.492 -3.039 -9.797 1 76.88 100 TYR A N 1
ATOM 738 C CA . TYR A 1 100 ? -9.641 -3.1 -8.898 1 76.88 100 TYR A CA 1
ATOM 739 C C . TYR A 1 100 ? -9.32 -2.434 -7.566 1 76.88 100 TYR A C 1
ATOM 741 O O . TYR A 1 100 ? -10.164 -1.73 -7.004 1 76.88 100 TYR A O 1
ATOM 749 N N . ILE A 1 101 ? -8.164 -2.607 -7.07 1 84 101 ILE A N 1
ATOM 750 C CA . ILE A 1 101 ? -7.738 -1.983 -5.824 1 84 101 ILE A CA 1
ATOM 751 C C . ILE A 1 101 ? -7.738 -0.465 -5.98 1 84 101 ILE A C 1
ATOM 753 O O . ILE A 1 101 ? -8.156 0.258 -5.074 1 84 101 ILE A O 1
ATOM 757 N N . LEU A 1 102 ? -7.301 -0.028 -7.082 1 76.38 102 LEU A N 1
ATOM 758 C CA . LEU A 1 102 ? -7.312 1.403 -7.359 1 76.38 102 LEU A CA 1
ATOM 759 C C . LEU A 1 102 ? -8.727 1.964 -7.27 1 76.38 102 LEU A C 1
ATOM 761 O O . LEU A 1 102 ? -8.93 3.072 -6.766 1 76.38 102 LEU A O 1
ATOM 765 N N . GLY A 1 103 ? -9.625 1.248 -7.855 1 75.19 103 GLY A N 1
ATOM 766 C CA . GLY A 1 103 ? -11.008 1.665 -7.723 1 75.19 103 GLY A CA 1
ATOM 767 C C . GLY A 1 103 ? -11.438 1.88 -6.281 1 75.19 103 GLY A C 1
ATOM 768 O O . GLY A 1 103 ? -12.039 2.902 -5.953 1 75.19 103 GLY A O 1
ATOM 769 N N . GLY A 1 104 ? -11.156 0.948 -5.449 1 81.69 104 GLY A N 1
ATOM 770 C CA . GLY A 1 104 ? -11.453 1.073 -4.035 1 81.69 104 GLY A CA 1
ATOM 771 C C . GLY A 1 104 ? -10.742 2.242 -3.375 1 81.69 104 GLY A C 1
ATOM 772 O O . GLY A 1 104 ? -11.32 2.928 -2.529 1 81.69 104 GLY A O 1
ATOM 773 N N . GLN A 1 105 ? -9.5 2.445 -3.742 1 83.56 105 GLN A N 1
ATOM 774 C CA . GLN A 1 105 ? -8.727 3.557 -3.201 1 83.56 105 GLN A CA 1
ATOM 775 C C . GLN A 1 105 ? -9.375 4.895 -3.533 1 83.56 105 GLN A C 1
ATOM 777 O O . GLN A 1 105 ? -9.445 5.789 -2.684 1 83.56 105 GLN A O 1
ATOM 782 N N . MET A 1 106 ? -9.773 5 -4.699 1 74.5 106 MET A N 1
ATOM 783 C CA . MET A 1 106 ? -10.391 6.25 -5.137 1 74.5 106 MET A CA 1
ATOM 784 C C . MET A 1 106 ? -11.688 6.508 -4.383 1 74.5 106 MET A C 1
ATOM 786 O O . MET A 1 106 ? -11.945 7.633 -3.947 1 74.5 106 MET A O 1
ATOM 790 N N . ILE A 1 107 ? -12.484 5.516 -4.273 1 77.06 107 ILE A N 1
ATOM 791 C CA . ILE A 1 107 ? -13.742 5.645 -3.535 1 77.06 107 ILE A CA 1
ATOM 792 C C . ILE A 1 107 ? -13.453 6.102 -2.107 1 77.06 107 ILE A C 1
ATOM 794 O O . ILE A 1 107 ? -14.047 7.074 -1.632 1 77.06 107 ILE A O 1
ATOM 798 N N . ALA A 1 108 ? -12.555 5.477 -1.479 1 84.31 108 ALA A N 1
ATOM 799 C CA . ALA A 1 108 ? -12.227 5.801 -0.092 1 84.31 108 ALA A CA 1
ATOM 800 C C . ALA A 1 108 ? -11.625 7.199 0.018 1 84.31 108 ALA A C 1
ATOM 802 O O . ALA A 1 108 ? -11.961 7.953 0.935 1 84.31 108 ALA A O 1
ATOM 803 N N . SER A 1 109 ? -10.75 7.531 -0.878 1 78.69 109 SER A N 1
ATOM 804 C CA . SER A 1 109 ? -10.094 8.828 -0.816 1 78.69 109 SER A CA 1
ATOM 805 C C . SER A 1 109 ? -11.094 9.969 -0.984 1 78.69 109 SER A C 1
ATOM 807 O O . SER A 1 109 ? -10.992 11 -0.313 1 78.69 109 SER A O 1
ATOM 809 N N . VAL A 1 110 ? -12.008 9.812 -1.892 1 74.69 110 VAL A N 1
ATOM 810 C CA . VAL A 1 110 ? -13.031 10.828 -2.121 1 74.69 110 VAL A CA 1
ATOM 811 C C . VAL A 1 110 ? -13.898 10.984 -0.874 1 74.69 110 VAL A C 1
ATOM 813 O O . VAL A 1 110 ? -14.211 12.102 -0.463 1 74.69 110 VAL A O 1
ATOM 816 N N . LEU A 1 111 ? -14.266 9.891 -0.287 1 79.56 111 LEU A N 1
ATOM 817 C CA . LEU A 1 111 ? -15.094 9.93 0.913 1 79.56 111 LEU A CA 1
ATOM 818 C C . LEU A 1 111 ? -14.344 10.586 2.068 1 79.56 111 LEU A C 1
ATOM 820 O O . LEU A 1 111 ? -14.914 11.391 2.803 1 79.56 111 LEU A O 1
ATOM 824 N N . ILE A 1 112 ? -13.117 10.305 2.207 1 80.94 112 ILE A N 1
ATOM 825 C CA . ILE A 1 112 ? -12.289 10.852 3.281 1 80.94 112 ILE A CA 1
ATOM 826 C C . ILE A 1 112 ? -12.117 12.352 3.09 1 80.94 112 ILE A C 1
ATOM 828 O O . ILE A 1 112 ? -12.312 13.133 4.027 1 80.94 112 ILE A O 1
ATOM 832 N N . ASP A 1 113 ? -11.805 12.703 1.895 1 73.12 113 ASP A N 1
ATOM 833 C CA . ASP A 1 113 ? -11.594 14.117 1.61 1 73.12 113 ASP A CA 1
ATOM 834 C C . ASP A 1 113 ? -12.898 14.898 1.718 1 73.12 113 ASP A C 1
ATOM 836 O O . ASP A 1 113 ? -12.922 16.031 2.223 1 73.12 113 ASP A O 1
ATOM 840 N N . HIS A 1 114 ? -13.945 14.32 1.21 1 72.62 114 HIS A N 1
ATOM 841 C CA . HIS A 1 114 ? -15.227 15 1.148 1 72.62 114 HIS A CA 1
ATOM 842 C C . HIS A 1 114 ? -15.812 15.211 2.543 1 72.62 114 HIS A C 1
ATOM 844 O O . HIS A 1 114 ? -16.328 16.281 2.85 1 72.62 114 HIS A O 1
ATOM 850 N N . TYR A 1 115 ? -15.75 14.258 3.359 1 80.44 115 TYR A N 1
ATOM 851 C CA . TYR A 1 115 ? -16.375 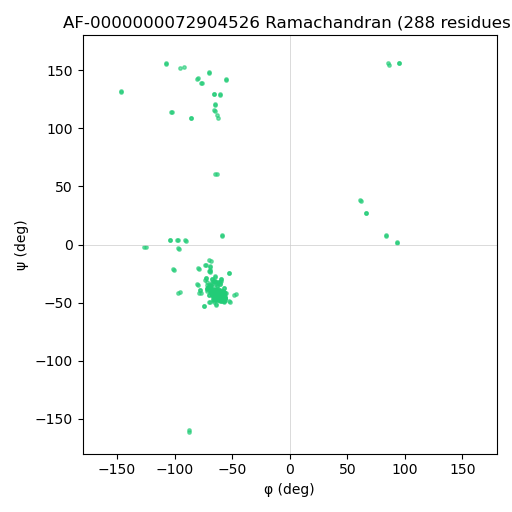14.32 4.676 1 80.44 115 TYR A CA 1
ATOM 852 C C . TYR A 1 115 ? -15.359 14.719 5.742 1 80.44 115 TYR A C 1
ATOM 854 O O . TYR A 1 115 ? -15.719 14.922 6.906 1 80.44 115 TYR A O 1
ATOM 862 N N . GLY A 1 116 ? -14.109 14.867 5.309 1 78.25 116 GLY A N 1
ATOM 863 C CA . GLY A 1 116 ? -13.078 15.195 6.273 1 78.25 116 GLY A CA 1
ATOM 864 C C . GLY A 1 116 ? -12.898 14.141 7.348 1 78.25 116 GLY A C 1
ATOM 865 O O . GLY A 1 116 ? -12.781 14.461 8.531 1 78.25 116 GLY A O 1
ATOM 866 N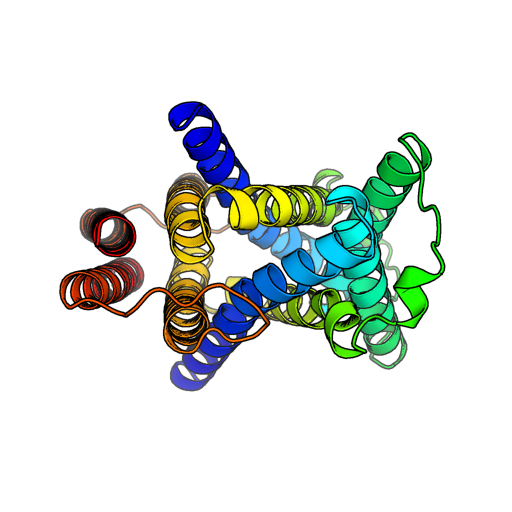 N . LEU A 1 117 ? -13.023 12.969 6.859 1 81.06 117 LEU A N 1
ATOM 867 C CA . LEU A 1 117 ? -12.93 11.867 7.809 1 81.06 117 LEU A CA 1
ATOM 868 C C . LEU A 1 117 ? -11.508 11.703 8.328 1 81.06 117 LEU A C 1
ATOM 870 O O . LEU A 1 117 ? -10.547 12.086 7.645 1 81.06 117 LEU A O 1
ATOM 874 N N . LEU A 1 118 ? -11.297 11.258 9.57 1 82.44 118 LEU A N 1
ATOM 875 C CA . LEU A 1 118 ? -10.016 10.883 10.164 1 82.44 118 LEU A CA 1
ATOM 876 C C . LEU A 1 118 ? -9.102 12.102 10.297 1 82.44 118 LEU A C 1
ATOM 878 O O . LEU A 1 118 ? -7.887 11.984 10.133 1 82.44 118 LEU A O 1
ATOM 882 N N . GLY A 1 119 ? -9.727 13.258 10.414 1 74.69 119 GLY A N 1
ATOM 883 C CA . GLY A 1 119 ? -8.984 14.469 10.742 1 74.69 119 GLY A CA 1
ATOM 884 C C . GLY A 1 119 ? -8.352 15.125 9.531 1 74.69 119 GLY A C 1
ATOM 885 O O . GLY A 1 119 ? -7.469 15.977 9.664 1 74.69 119 GLY A O 1
ATOM 886 N N . VAL A 1 120 ? -8.672 14.625 8.32 1 68.62 120 VAL A N 1
ATOM 887 C CA . VAL A 1 120 ? -8.133 15.227 7.109 1 68.62 120 VAL A CA 1
ATOM 888 C C . VAL A 1 120 ? -8.922 16.484 6.762 1 68.62 120 VAL A C 1
ATOM 890 O O . VAL A 1 120 ? -10.102 16.594 7.098 1 68.62 120 VAL A O 1
ATOM 893 N N . HIS A 1 121 ? -8.195 17.453 6.262 1 64.94 121 HIS A N 1
ATOM 894 C CA . HIS A 1 121 ? -8.891 18.656 5.836 1 64.94 121 HIS A CA 1
ATOM 895 C C . HIS A 1 121 ? -9.812 18.375 4.652 1 64.94 121 HIS A C 1
ATOM 897 O O . HIS A 1 121 ? -9.445 17.641 3.742 1 64.94 121 HIS A O 1
ATOM 903 N N . THR A 1 122 ? -11.016 18.797 4.797 1 62.62 122 THR A N 1
ATOM 904 C CA . THR A 1 122 ? -12.055 18.562 3.805 1 62.62 122 THR A CA 1
ATOM 905 C C . THR A 1 122 ? -11.734 19.281 2.498 1 62.62 122 THR A C 1
ATOM 907 O O . THR A 1 122 ? -11.25 20.406 2.512 1 62.62 122 THR A O 1
ATOM 910 N N . HIS A 1 123 ? -11.5 18.531 1.433 1 64.19 123 HIS A N 1
ATOM 911 C CA . HIS A 1 123 ? -11.508 19.109 0.094 1 64.19 123 HIS A CA 1
ATOM 912 C C . HIS A 1 123 ? -12.805 18.781 -0.641 1 64.19 123 HIS A C 1
ATOM 914 O O . HIS A 1 123 ? -13.18 17.609 -0.759 1 64.19 123 HIS A O 1
ATOM 920 N N . GLN A 1 124 ? -13.57 19.75 -0.9 1 60.5 124 GLN A N 1
ATOM 921 C CA . GLN A 1 124 ? -14.867 19.531 -1.544 1 60.5 124 GLN A CA 1
ATOM 922 C C . GLN A 1 124 ? -14.695 18.891 -2.918 1 60.5 124 GLN A C 1
ATOM 924 O O . GLN A 1 124 ? -13.734 19.172 -3.631 1 60.5 124 GLN A O 1
ATOM 929 N N . LEU A 1 125 ? -15.438 17.797 -3.117 1 62.22 125 LEU A N 1
ATOM 930 C CA . LEU A 1 125 ? -15.453 17.156 -4.43 1 62.22 125 LEU A CA 1
ATOM 931 C C . LEU A 1 125 ? -16.016 18.109 -5.488 1 62.22 125 LEU A C 1
ATOM 933 O O . LEU A 1 125 ? -17.094 18.656 -5.324 1 62.22 125 LEU A O 1
ATOM 937 N N . SER A 1 126 ? -15.18 18.578 -6.348 1 69.62 126 SER A N 1
ATOM 938 C CA . SER A 1 126 ? -15.625 19.375 -7.477 1 69.62 126 SER A CA 1
ATOM 939 C C . SER A 1 126 ? -15.883 18.516 -8.703 1 69.62 126 SER A C 1
ATOM 941 O O . SER A 1 126 ? -15.438 17.359 -8.758 1 69.62 126 SER A O 1
ATOM 943 N N . LEU A 1 127 ? -16.734 18.906 -9.57 1 74.19 127 LEU A N 1
ATOM 944 C CA . LEU A 1 127 ? -17.094 18.188 -10.789 1 74.19 127 LEU A CA 1
ATOM 945 C C . LEU A 1 127 ? -15.836 17.75 -11.539 1 74.19 127 LEU A C 1
ATOM 947 O O . LEU A 1 127 ? -15.75 16.609 -12.008 1 74.19 127 LEU A O 1
ATOM 951 N N . PRO A 1 128 ? -15.008 18.578 -11.586 1 73.88 128 PRO A N 1
ATOM 952 C CA . PRO A 1 128 ? -13.781 18.156 -12.266 1 73.88 128 PRO A CA 1
ATOM 953 C C . PRO A 1 128 ? -13.062 17.016 -11.531 1 73.88 128 PRO A C 1
ATOM 955 O O . PRO A 1 128 ? -12.523 16.109 -12.172 1 73.88 128 PRO A O 1
ATOM 958 N N . ARG A 1 129 ? -13.148 17.047 -10.266 1 69.56 129 ARG A N 1
ATOM 959 C CA . ARG A 1 129 ? -12.531 15.953 -9.508 1 69.56 129 ARG A CA 1
ATOM 960 C C . ARG A 1 129 ? -13.258 14.641 -9.742 1 69.56 129 ARG A C 1
ATOM 962 O O . ARG A 1 129 ? -12.625 13.586 -9.883 1 69.56 129 ARG A O 1
ATOM 969 N N . LEU A 1 130 ? -14.453 14.789 -9.875 1 71 130 LEU A N 1
ATOM 970 C CA . LEU A 1 130 ? -15.266 13.609 -10.172 1 71 130 LEU A CA 1
ATOM 971 C C . LEU A 1 130 ? -14.945 13.062 -11.555 1 71 130 LEU A C 1
ATOM 973 O O . LEU A 1 130 ? -14.875 11.844 -11.742 1 71 130 LEU A O 1
ATOM 977 N N . ALA A 1 131 ? -14.805 13.883 -12.422 1 77.31 131 ALA A N 1
ATOM 978 C CA . ALA A 1 131 ? -14.438 13.477 -13.781 1 77.31 131 ALA A CA 1
ATOM 979 C C . ALA A 1 131 ? -13.086 12.773 -13.797 1 77.31 131 ALA A C 1
ATOM 981 O O . ALA A 1 131 ? -12.898 11.773 -14.5 1 77.31 131 ALA A O 1
ATOM 982 N N . GLY A 1 132 ? -12.273 13.32 -13.031 1 72.12 132 GLY A N 1
ATOM 983 C CA . GLY A 1 132 ? -10.961 12.711 -12.906 1 72.12 132 GLY A CA 1
ATOM 984 C C . GLY A 1 132 ? -11.008 11.305 -12.344 1 72.12 132 GLY A C 1
ATOM 985 O O . GLY A 1 132 ? -10.375 10.391 -12.883 1 72.12 132 GLY A O 1
ATOM 986 N N . VAL A 1 133 ? -11.812 11.18 -11.391 1 68.44 133 VAL A N 1
ATOM 987 C CA . VAL A 1 133 ? -12.016 9.852 -10.812 1 68.44 133 VAL A CA 1
ATOM 988 C C . VAL A 1 133 ? -12.586 8.906 -11.867 1 68.44 133 VAL A C 1
ATOM 990 O O . VAL A 1 133 ? -12.164 7.754 -11.961 1 68.44 133 VAL A O 1
ATOM 993 N N . GLY A 1 134 ? -13.484 9.352 -12.555 1 73.94 134 GLY A N 1
ATOM 994 C CA . GLY A 1 134 ? -14.055 8.586 -13.648 1 73.94 134 GLY A CA 1
ATOM 995 C C . GLY A 1 134 ? -13.031 8.148 -14.68 1 73.94 134 GLY A C 1
ATOM 996 O O . GLY A 1 134 ? -13.062 7.016 -15.148 1 73.94 134 GLY A O 1
ATOM 997 N N . LEU A 1 135 ? -12.188 9.023 -15.016 1 76.75 135 LEU A N 1
ATOM 998 C CA . LEU A 1 135 ? -11.148 8.711 -15.984 1 76.75 135 LEU A CA 1
ATOM 999 C C . LEU A 1 135 ? -10.203 7.645 -15.445 1 76.75 135 LEU A C 1
ATOM 1001 O O . LEU A 1 135 ? -9.797 6.742 -16.172 1 76.75 135 LEU A O 1
ATOM 1005 N N . VAL A 1 136 ? -9.898 7.785 -14.25 1 68.94 136 VAL A N 1
ATOM 1006 C CA . VAL A 1 136 ? -9.039 6.781 -13.625 1 68.94 136 VAL A CA 1
ATOM 1007 C C . VAL A 1 136 ? -9.719 5.414 -13.68 1 68.94 136 VAL A C 1
ATOM 1009 O O . VAL A 1 136 ? -9.109 4.43 -14.109 1 68.94 136 VAL A O 1
ATOM 1012 N N . ALA A 1 137 ? -10.914 5.418 -13.344 1 67.19 137 ALA A N 1
ATOM 1013 C CA . ALA A 1 137 ? -11.68 4.172 -13.375 1 67.19 137 ALA A CA 1
ATOM 1014 C C . ALA A 1 137 ? -11.727 3.588 -14.781 1 67.19 137 ALA A C 1
ATOM 1016 O O . ALA A 1 137 ? -11.5 2.389 -14.969 1 67.19 137 ALA A O 1
ATOM 1017 N N . LEU A 1 138 ? -12.016 4.387 -15.711 1 74.69 138 LEU A N 1
ATOM 1018 C CA . LEU A 1 138 ? -12.086 3.961 -17.109 1 74.69 138 LEU A CA 1
ATOM 1019 C C . LEU A 1 138 ? -10.742 3.406 -17.578 1 74.69 138 LEU A C 1
ATOM 1021 O O . LEU A 1 138 ? -10.695 2.389 -18.266 1 74.69 138 LEU A O 1
ATOM 1025 N N . GLY A 1 139 ? -9.742 4.109 -17.328 1 70.31 139 GLY A N 1
ATOM 1026 C CA . GLY A 1 139 ? -8.414 3.643 -17.688 1 70.31 139 GLY A CA 1
ATOM 1027 C C . GLY A 1 139 ? -8.086 2.279 -17.094 1 70.31 139 GLY A C 1
ATOM 1028 O O . GLY A 1 139 ? -7.59 1.4 -17.797 1 70.31 139 GLY A O 1
ATOM 1029 N N . VAL A 1 140 ? -8.438 2.084 -15.922 1 64.75 140 VAL A N 1
ATOM 1030 C CA . VAL A 1 140 ? -8.203 0.81 -15.242 1 64.75 140 VAL A CA 1
ATOM 1031 C C . VAL A 1 140 ? -8.977 -0.298 -15.961 1 64.75 140 VAL A C 1
ATOM 1033 O O . VAL A 1 140 ? -8.445 -1.388 -16.188 1 64.75 140 VAL A O 1
ATOM 1036 N N . ILE A 1 141 ? -10.18 -0.028 -16.281 1 66.88 141 ILE A N 1
ATOM 1037 C CA . ILE A 1 141 ? -11.023 -0.999 -16.969 1 66.88 141 ILE A CA 1
ATOM 1038 C C . ILE A 1 141 ? -10.398 -1.377 -18.312 1 66.88 141 ILE A C 1
ATOM 1040 O O . ILE A 1 141 ? -10.375 -2.553 -18.672 1 66.88 141 ILE A O 1
ATOM 1044 N N . ILE A 1 142 ? -9.93 -0.465 -19.016 1 73.06 142 ILE A N 1
ATOM 1045 C CA . ILE A 1 142 ? -9.359 -0.713 -20.344 1 73.06 142 ILE A CA 1
ATOM 1046 C C . ILE A 1 142 ? -8.094 -1.55 -20.203 1 73.06 142 ILE A C 1
ATOM 1048 O O . ILE A 1 142 ? -7.875 -2.488 -20.969 1 73.06 142 ILE A O 1
ATOM 1052 N N . ILE A 1 143 ? -7.312 -1.336 -19.328 1 66.88 143 ILE A N 1
ATOM 1053 C CA . ILE A 1 143 ? -6.062 -2.053 -19.094 1 66.88 143 ILE A CA 1
ATOM 1054 C C . ILE A 1 143 ? -6.359 -3.516 -18.766 1 66.88 143 ILE A C 1
ATOM 1056 O O . ILE A 1 143 ? -5.668 -4.418 -19.234 1 66.88 143 ILE A O 1
ATOM 1060 N N . GLN A 1 144 ? -7.363 -3.742 -18.031 1 62.31 144 GLN A N 1
ATOM 1061 C CA . GLN A 1 144 ? -7.73 -5.094 -17.609 1 62.31 144 GLN A CA 1
ATOM 1062 C C . GLN A 1 144 ? -8.305 -5.891 -18.781 1 62.31 144 GLN A C 1
ATOM 1064 O O . GLN A 1 144 ? -8.125 -7.109 -18.844 1 62.31 144 GLN A O 1
ATOM 1069 N N . LYS A 1 145 ? -9.016 -5.168 -19.438 1 66.69 145 LYS A N 1
ATOM 1070 C CA . LYS A 1 145 ? -9.75 -5.84 -20.516 1 66.69 145 LYS A CA 1
ATOM 1071 C C . LYS A 1 145 ? -8.812 -6.23 -21.656 1 66.69 145 LYS A C 1
ATOM 1073 O O . LYS A 1 145 ? -9.078 -7.199 -22.375 1 66.69 145 LYS A O 1
ATOM 1078 N N . PHE A 1 146 ? -7.848 -5.422 -21.812 1 65.31 146 PHE A N 1
ATOM 1079 C CA . PHE A 1 146 ? -7.008 -5.672 -22.969 1 65.31 146 PHE A CA 1
ATOM 1080 C C . PHE A 1 146 ? -5.598 -6.07 -22.547 1 65.31 146 PHE A C 1
ATOM 1082 O O . PHE A 1 146 ? -4.859 -6.672 -23.328 1 65.31 146 PHE A O 1
ATOM 1089 N N . MET B 1 1 ? -17.812 -16.344 -8.773 1 74.25 1 MET B N 1
ATOM 1090 C CA . MET B 1 1 ? -16.422 -16.375 -8.32 1 74.25 1 MET B CA 1
ATOM 1091 C C . MET B 1 1 ? -15.688 -15.094 -8.703 1 74.25 1 MET B C 1
ATOM 1093 O O . MET B 1 1 ? -15.125 -14.414 -7.844 1 74.25 1 MET B O 1
ATOM 1097 N N . ALA B 1 2 ? -15.977 -14.594 -9.938 1 79.62 2 ALA B N 1
ATOM 1098 C CA . ALA B 1 2 ? -15.32 -13.383 -10.422 1 79.62 2 ALA B CA 1
ATOM 1099 C C . ALA B 1 2 ? -15.797 -12.156 -9.656 1 79.62 2 ALA B C 1
ATOM 1101 O O . ALA B 1 2 ? -14.992 -11.312 -9.25 1 79.62 2 ALA B O 1
ATOM 1102 N N . LEU B 1 3 ? -17.094 -12.148 -9.312 1 83.06 3 LEU B N 1
ATOM 1103 C CA . LEU B 1 3 ? -17.672 -10.992 -8.641 1 83.06 3 LEU B CA 1
ATOM 1104 C C . LEU B 1 3 ? -17.172 -10.891 -7.207 1 83.06 3 LEU B C 1
ATOM 1106 O O . LEU B 1 3 ? -16.906 -9.789 -6.711 1 83.06 3 LEU B O 1
ATOM 1110 N N . ILE B 1 4 ? -17.031 -11.922 -6.586 1 91.06 4 ILE B N 1
ATOM 1111 C CA . ILE B 1 4 ? -16.562 -11.953 -5.203 1 91.06 4 ILE B CA 1
ATOM 1112 C C . ILE B 1 4 ? -15.125 -11.461 -5.129 1 91.06 4 ILE B C 1
ATOM 1114 O O . ILE B 1 4 ? -14.766 -10.695 -4.234 1 91.06 4 ILE B O 1
ATOM 1118 N N . LEU B 1 5 ? -14.336 -11.859 -6.082 1 89.62 5 LEU B N 1
ATOM 1119 C CA . LEU B 1 5 ? -12.938 -11.438 -6.121 1 89.62 5 LEU B CA 1
ATOM 1120 C C . LEU B 1 5 ? -12.828 -9.945 -6.41 1 89.62 5 LEU B C 1
ATOM 1122 O O . LEU B 1 5 ? -11.977 -9.258 -5.836 1 89.62 5 LEU B O 1
ATOM 1126 N N . ILE B 1 6 ? -13.727 -9.5 -7.164 1 82.75 6 ILE B N 1
ATOM 1127 C CA . ILE B 1 6 ? -13.742 -8.086 -7.504 1 82.75 6 ILE B CA 1
ATOM 1128 C C . ILE B 1 6 ? -14.117 -7.262 -6.273 1 82.75 6 ILE B C 1
ATOM 1130 O O . ILE B 1 6 ? -13.453 -6.277 -5.949 1 82.75 6 ILE B O 1
ATOM 1134 N N . LEU B 1 7 ? -15.164 -7.648 -5.641 1 89.44 7 LEU B N 1
ATOM 1135 C CA . LEU B 1 7 ? -15.602 -6.949 -4.441 1 89.44 7 LEU B CA 1
ATOM 1136 C C . LEU B 1 7 ? -14.523 -6.988 -3.365 1 89.44 7 LEU B C 1
ATOM 1138 O O . LEU B 1 7 ? -14.289 -5.996 -2.674 1 89.44 7 LEU B O 1
ATOM 1142 N N . PHE B 1 8 ? -13.906 -8.109 -3.268 1 94.19 8 PHE B N 1
ATOM 1143 C CA . PHE B 1 8 ? -12.812 -8.266 -2.316 1 94.19 8 PHE B CA 1
ATOM 1144 C C . PHE B 1 8 ? -11.672 -7.305 -2.641 1 94.19 8 PHE B C 1
ATOM 1146 O O . PHE B 1 8 ? -11.125 -6.66 -1.745 1 94.19 8 PHE B O 1
ATOM 1153 N N . ALA B 1 9 ? -11.344 -7.199 -3.869 1 88.69 9 ALA B N 1
ATOM 1154 C CA . ALA B 1 9 ? -10.281 -6.297 -4.309 1 88.69 9 ALA B CA 1
ATOM 1155 C C . ALA B 1 9 ? -10.648 -4.84 -4.043 1 88.69 9 ALA B C 1
ATOM 1157 O O . ALA B 1 9 ? -9.805 -4.051 -3.611 1 88.69 9 ALA B O 1
ATOM 1158 N N . LEU B 1 10 ? -11.898 -4.512 -4.266 1 85.06 10 LEU B N 1
ATOM 1159 C CA . LEU B 1 10 ? -12.367 -3.148 -4.031 1 85.06 10 LEU B CA 1
ATOM 1160 C C . LEU B 1 10 ? -12.281 -2.795 -2.549 1 85.06 10 LEU B C 1
ATOM 1162 O O . LEU B 1 10 ? -11.82 -1.712 -2.189 1 85.06 10 LEU B O 1
ATOM 1166 N N . ILE B 1 11 ? -12.68 -3.646 -1.703 1 93.75 11 ILE B N 1
ATOM 1167 C CA . ILE B 1 11 ? -12.648 -3.43 -0.261 1 93.75 11 ILE B CA 1
ATOM 1168 C C . ILE B 1 11 ? -11.195 -3.324 0.209 1 93.75 11 ILE B C 1
ATOM 1170 O O . ILE B 1 11 ? -10.859 -2.447 1.009 1 93.75 11 ILE B O 1
ATOM 1174 N N . ALA B 1 12 ? -10.352 -4.203 -0.284 1 94.38 12 ALA B N 1
ATOM 1175 C CA . ALA B 1 12 ? -8.93 -4.137 0.044 1 94.38 12 ALA B CA 1
ATOM 1176 C C . ALA B 1 12 ? -8.336 -2.797 -0.373 1 94.38 12 ALA B C 1
ATOM 1178 O O . ALA B 1 12 ? -7.523 -2.219 0.354 1 94.38 12 ALA B O 1
ATOM 1179 N N . GLY B 1 13 ? -8.75 -2.34 -1.518 1 89.06 13 GLY B N 1
ATOM 1180 C CA . GLY B 1 13 ? -8.273 -1.056 -2.006 1 89.06 13 GLY B CA 1
ATOM 1181 C C . GLY B 1 13 ? -8.641 0.103 -1.098 1 89.06 13 GLY B C 1
ATOM 1182 O O . GLY B 1 13 ? -7.887 1.073 -0.986 1 89.06 13 GLY B O 1
ATOM 1183 N N . MET B 1 14 ? -9.758 0.069 -0.41 1 89.44 14 MET B N 1
ATOM 1184 C CA . MET B 1 14 ? -10.211 1.132 0.483 1 89.44 14 MET B CA 1
ATOM 1185 C C . MET B 1 14 ? -9.336 1.202 1.729 1 89.44 14 MET B C 1
ATOM 1187 O O . MET B 1 14 ? -9.266 2.244 2.385 1 89.44 14 MET B O 1
ATOM 1191 N N . ALA B 1 15 ? -8.703 0.146 2.035 1 94.31 15 ALA B N 1
ATOM 1192 C CA . ALA B 1 15 ? -7.902 0.064 3.254 1 94.31 15 ALA B CA 1
ATOM 1193 C C . ALA B 1 15 ? -6.68 0.977 3.17 1 94.31 15 ALA B C 1
ATOM 1195 O O . ALA B 1 15 ? -6.258 1.551 4.176 1 94.31 15 ALA B O 1
ATOM 1196 N N . LEU B 1 16 ? -6.195 1.193 1.991 1 90.12 16 LEU B N 1
ATOM 1197 C CA . LEU B 1 16 ? -4.914 1.874 1.842 1 90.12 16 LEU B CA 1
ATOM 1198 C C . LEU B 1 16 ? -5.055 3.367 2.119 1 90.12 16 LEU B C 1
ATOM 1200 O O . LEU B 1 16 ? -4.383 3.904 3.002 1 90.12 16 LEU B O 1
ATOM 1204 N N . PRO B 1 17 ? -5.977 4.066 1.476 1 84.56 17 PRO B N 1
ATOM 1205 C CA . PRO B 1 17 ? -6.145 5.48 1.816 1 84.56 17 PRO B CA 1
ATOM 1206 C C . PRO B 1 17 ? -6.539 5.695 3.277 1 84.56 17 PRO B C 1
ATOM 1208 O O . PRO B 1 17 ? -6.16 6.703 3.881 1 84.56 17 PRO B O 1
ATOM 1211 N N . THR B 1 18 ? -7.301 4.781 3.811 1 90.81 18 THR B N 1
ATOM 1212 C CA . THR B 1 18 ? -7.668 4.848 5.223 1 90.81 18 THR B CA 1
ATOM 1213 C C . THR B 1 18 ? -6.434 4.703 6.109 1 90.81 18 THR B C 1
ATOM 1215 O O . THR B 1 18 ? -6.246 5.477 7.051 1 90.81 18 THR B O 1
ATOM 1218 N N . GLN B 1 19 ? -5.609 3.742 5.762 1 94.06 19 GLN B N 1
ATOM 1219 C CA . GLN B 1 19 ? -4.352 3.576 6.484 1 94.06 19 GLN B CA 1
ATOM 1220 C C . GLN B 1 19 ? -3.492 4.836 6.391 1 94.06 19 GLN B C 1
ATOM 1222 O O . GLN B 1 19 ? -2.881 5.25 7.375 1 94.06 19 GLN B O 1
ATOM 1227 N N . PHE B 1 20 ? -3.398 5.426 5.176 1 89.94 20 PHE B N 1
ATOM 1228 C CA . PHE B 1 20 ? -2.596 6.629 4.973 1 89.94 20 PHE B CA 1
ATOM 1229 C C . PHE B 1 20 ? -3.043 7.742 5.914 1 89.94 20 PHE B C 1
ATOM 1231 O O . PHE B 1 20 ? -2.215 8.367 6.578 1 89.94 20 PHE B O 1
ATOM 1238 N N . SER B 1 21 ? -4.32 7.91 5.984 1 87.5 21 SER B N 1
ATOM 1239 C CA . SER B 1 21 ? -4.883 8.969 6.816 1 87.5 21 SER B CA 1
ATOM 1240 C C . SER B 1 21 ? -4.652 8.695 8.297 1 87.5 21 SER B C 1
ATOM 1242 O O . SER B 1 21 ? -4.312 9.602 9.055 1 87.5 21 SER B O 1
ATOM 1244 N N . ILE B 1 22 ? -4.836 7.488 8.719 1 93.56 22 ILE B N 1
ATOM 1245 C CA . ILE B 1 22 ? -4.617 7.098 10.109 1 93.56 22 ILE B CA 1
ATOM 1246 C C . ILE B 1 22 ? -3.148 7.301 10.477 1 93.56 22 ILE B C 1
ATOM 1248 O O . ILE B 1 22 ? -2.836 7.855 11.531 1 93.56 22 ILE B O 1
ATOM 1252 N N . ASN B 1 23 ? -2.27 6.945 9.57 1 94.81 23 ASN B N 1
ATOM 1253 C CA . ASN B 1 23 ? -0.841 7.086 9.828 1 94.81 23 ASN B CA 1
ATOM 1254 C C . ASN B 1 23 ? -0.42 8.555 9.875 1 94.81 23 ASN B C 1
ATOM 1256 O O . ASN B 1 23 ? 0.487 8.914 10.625 1 94.81 23 ASN B O 1
ATOM 1260 N N . ALA B 1 24 ? -1.067 9.312 9.039 1 89.38 24 ALA B N 1
ATOM 1261 C CA . ALA B 1 24 ? -0.809 10.75 9.094 1 89.38 24 ALA B CA 1
ATOM 1262 C C . ALA B 1 24 ? -1.187 11.32 10.453 1 89.38 24 ALA B C 1
ATOM 1264 O O . ALA B 1 24 ? -0.47 12.164 11 1 89.38 24 ALA B O 1
ATOM 1265 N N . GLN B 1 25 ? -2.295 10.852 11.031 1 90.81 25 GLN B N 1
ATOM 1266 C CA . GLN B 1 25 ? -2.695 11.266 12.375 1 90.81 25 GLN B CA 1
ATOM 1267 C C . GLN B 1 25 ? -1.727 10.734 13.43 1 90.81 25 GLN B C 1
ATOM 1269 O O . GLN B 1 25 ? -1.388 11.438 14.383 1 90.81 25 GLN B O 1
ATOM 1274 N N . LEU B 1 26 ? -1.325 9.555 13.266 1 93.81 26 LEU B N 1
ATOM 1275 C CA . LEU B 1 26 ? -0.353 8.977 14.18 1 93.81 26 LEU B CA 1
ATOM 1276 C C . LEU B 1 26 ? 0.943 9.773 14.18 1 93.81 26 LEU B C 1
ATOM 1278 O O . LEU B 1 26 ? 1.565 9.961 15.227 1 93.81 26 LEU B O 1
ATOM 1282 N N . ARG B 1 27 ? 1.329 10.18 12.984 1 93.25 27 ARG B N 1
ATOM 1283 C CA . ARG B 1 27 ? 2.527 11.008 12.875 1 93.25 27 ARG B CA 1
ATOM 1284 C C . ARG B 1 27 ? 2.406 12.266 13.719 1 93.25 27 ARG B C 1
ATOM 1286 O O . ARG B 1 27 ? 3.387 12.719 14.32 1 93.25 27 ARG B O 1
ATOM 1293 N N . HIS B 1 28 ? 1.223 12.812 13.766 1 89.69 28 HIS B N 1
ATOM 1294 C CA . HIS B 1 28 ? 1.012 13.992 14.586 1 89.69 28 HIS B CA 1
ATOM 1295 C C . HIS B 1 28 ? 1.206 13.68 16.062 1 89.69 28 HIS B C 1
ATOM 1297 O O . HIS B 1 28 ? 1.674 14.531 16.828 1 89.69 28 HIS B O 1
ATOM 1303 N N . VAL B 1 29 ? 0.896 12.523 16.422 1 91.06 29 VAL B N 1
ATOM 1304 C CA . VAL B 1 29 ? 1.005 12.102 17.812 1 91.06 29 VAL B CA 1
ATOM 1305 C C . VAL B 1 29 ? 2.465 11.812 18.156 1 91.06 29 VAL B C 1
ATOM 1307 O O . VAL B 1 29 ? 2.977 12.281 19.172 1 91.06 29 VAL B O 1
ATOM 1310 N N . VAL B 1 30 ? 3.137 11.18 17.266 1 92.5 30 VAL B N 1
ATOM 1311 C CA . VAL B 1 30 ? 4.445 10.641 17.625 1 92.5 30 VAL B CA 1
ATOM 1312 C C . VAL B 1 30 ? 5.543 11.555 17.094 1 92.5 30 VAL B C 1
ATOM 1314 O O . VAL B 1 30 ? 6.707 11.438 17.484 1 92.5 30 VAL B O 1
ATOM 1317 N N . GLY B 1 31 ? 5.25 12.383 16.094 1 89.38 31 GLY B N 1
ATOM 1318 C CA . GLY B 1 31 ? 6.145 13.453 15.688 1 89.38 31 GLY B CA 1
ATOM 1319 C C . GLY B 1 31 ? 7.094 13.055 14.578 1 89.38 31 GLY B C 1
ATOM 1320 O O . GLY B 1 31 ? 7.965 13.836 14.188 1 89.38 31 GLY B O 1
ATOM 1321 N N . SER B 1 32 ? 6.988 11.828 14.109 1 93 32 SER B N 1
ATOM 1322 C CA . SER B 1 32 ? 7.914 11.336 13.094 1 93 32 SER B CA 1
ATOM 1323 C C . SER B 1 32 ? 7.223 10.367 12.141 1 93 32 SER B C 1
ATOM 1325 O O . SER B 1 32 ? 6.543 9.43 12.578 1 93 32 SER B O 1
ATOM 1327 N N . PRO B 1 33 ? 7.449 10.609 10.812 1 94.31 33 PRO B N 1
ATOM 1328 C CA . PRO B 1 33 ? 6.887 9.656 9.852 1 94.31 33 PRO B CA 1
ATOM 1329 C C . PRO B 1 33 ? 7.473 8.258 9.992 1 94.31 33 PRO B C 1
ATOM 1331 O O . PRO B 1 33 ? 6.762 7.266 9.82 1 94.31 33 PRO B O 1
ATOM 1334 N N . VAL B 1 34 ? 8.766 8.211 10.32 1 95.62 34 VAL B N 1
ATOM 1335 C CA . VAL B 1 34 ? 9.438 6.922 10.445 1 95.62 34 VAL B CA 1
ATOM 1336 C C . VAL B 1 34 ? 8.898 6.184 11.672 1 95.62 34 VAL B C 1
ATOM 1338 O O . VAL B 1 34 ? 8.602 4.988 11.602 1 95.62 34 VAL B O 1
ATOM 1341 N N . VAL B 1 35 ? 8.695 6.875 12.727 1 94.81 35 VAL B N 1
ATOM 1342 C CA . VAL B 1 35 ? 8.188 6.258 13.953 1 94.81 35 VAL B CA 1
ATOM 1343 C C . VAL B 1 35 ? 6.73 5.844 13.758 1 94.81 35 VAL B C 1
ATOM 1345 O O . VAL B 1 35 ? 6.328 4.75 14.164 1 94.81 35 VAL B O 1
ATOM 1348 N N . ALA B 1 36 ? 5.949 6.691 13.156 1 95.44 36 ALA B N 1
ATOM 1349 C CA . ALA B 1 36 ? 4.566 6.34 12.859 1 95.44 36 ALA B CA 1
ATOM 1350 C C . ALA B 1 36 ? 4.488 5.066 12.023 1 95.44 36 ALA B C 1
ATOM 1352 O O . ALA B 1 36 ? 3.703 4.164 12.32 1 95.44 36 ALA B O 1
ATOM 1353 N N . SER B 1 37 ? 5.316 4.957 11.023 1 97.06 37 SER B N 1
ATOM 1354 C CA . SER B 1 37 ? 5.344 3.787 10.148 1 97.06 37 SER B CA 1
ATOM 1355 C C . SER B 1 37 ? 5.836 2.551 10.898 1 97.06 37 SER B C 1
ATOM 1357 O O . SER B 1 37 ? 5.355 1.442 10.656 1 97.06 37 SER B O 1
ATOM 1359 N N . THR B 1 38 ? 6.859 2.766 11.781 1 96.81 38 THR B N 1
ATOM 1360 C CA . THR B 1 38 ? 7.359 1.665 12.602 1 96.81 38 THR B CA 1
ATOM 1361 C C . THR B 1 38 ? 6.23 1.052 13.43 1 96.81 38 THR B C 1
ATOM 1363 O O . THR B 1 38 ? 6.043 -0.167 13.422 1 96.81 38 THR B O 1
ATOM 1366 N N . ILE B 1 39 ? 5.512 1.854 14.062 1 96.31 39 ILE B N 1
ATOM 1367 C CA . ILE B 1 39 ? 4.406 1.396 14.898 1 96.31 39 ILE B CA 1
ATOM 1368 C C . ILE B 1 39 ? 3.357 0.701 14.031 1 96.31 39 ILE B C 1
ATOM 1370 O O . ILE B 1 39 ? 2.869 -0.375 14.383 1 96.31 39 ILE B O 1
ATOM 1374 N N . SER B 1 40 ? 3.037 1.271 12.922 1 97.38 40 SER B N 1
ATOM 1375 C CA . SER B 1 40 ? 2.074 0.68 12 1 97.38 40 SER B CA 1
ATOM 1376 C C . SER B 1 40 ? 2.51 -0.715 11.562 1 97.38 40 SER B C 1
ATOM 1378 O O . SER B 1 40 ? 1.721 -1.661 11.609 1 97.38 40 SER B O 1
ATOM 1380 N N . PHE B 1 41 ? 3.752 -0.867 11.203 1 98.12 41 PHE B N 1
ATOM 1381 C CA . PHE B 1 41 ? 4.254 -2.158 10.75 1 98.12 41 PHE B CA 1
ATOM 1382 C C . PHE B 1 41 ? 4.324 -3.148 11.906 1 98.12 41 PHE B C 1
ATOM 1384 O O . PHE B 1 41 ? 4.086 -4.344 11.727 1 98.12 41 PHE B O 1
ATOM 1391 N N . ILE B 1 42 ? 4.672 -2.717 13.078 1 97.94 42 ILE B N 1
ATOM 1392 C CA . ILE B 1 42 ? 4.715 -3.6 14.242 1 97.94 42 ILE B CA 1
ATOM 1393 C C . ILE B 1 42 ? 3.309 -4.105 14.555 1 97.94 42 ILE B C 1
ATOM 1395 O O . ILE B 1 42 ? 3.109 -5.301 14.789 1 97.94 42 ILE B O 1
ATOM 1399 N N . VAL B 1 43 ? 2.369 -3.203 14.594 1 98.25 43 VAL B N 1
ATOM 1400 C CA . VAL B 1 43 ? 0.985 -3.574 14.867 1 98.25 43 VAL B CA 1
ATOM 1401 C C . VAL B 1 43 ? 0.497 -4.566 13.812 1 98.25 43 VAL B C 1
ATOM 1403 O O . VAL B 1 43 ? -0.107 -5.59 14.148 1 98.25 43 VAL B O 1
ATOM 1406 N N . GLY B 1 44 ? 0.759 -4.281 12.516 1 98.19 44 GLY B N 1
ATOM 1407 C CA . GLY B 1 44 ? 0.402 -5.207 11.453 1 98.19 44 GLY B CA 1
ATOM 1408 C C . GLY B 1 44 ? 1.095 -6.551 11.57 1 98.19 44 GLY B C 1
ATOM 1409 O O . GLY B 1 44 ? 0.464 -7.598 11.414 1 98.19 44 GLY B O 1
ATOM 1410 N N . ALA B 1 45 ? 2.336 -6.52 11.898 1 98 45 ALA B N 1
ATOM 1411 C CA . ALA B 1 45 ? 3.117 -7.746 12.031 1 98 45 ALA B CA 1
ATOM 1412 C C . ALA B 1 45 ? 2.59 -8.602 13.18 1 98 45 ALA B C 1
ATOM 1414 O O . ALA B 1 45 ? 2.479 -9.828 13.047 1 98 45 ALA B O 1
ATOM 1415 N N . LEU B 1 46 ? 2.346 -7.973 14.273 1 97.81 46 LEU B N 1
ATOM 1416 C CA . LEU B 1 46 ? 1.842 -8.703 15.43 1 97.81 46 LEU B CA 1
ATOM 1417 C C . LEU B 1 46 ? 0.5 -9.352 15.117 1 97.81 46 LEU B C 1
ATOM 1419 O O . LEU B 1 46 ? 0.272 -10.516 15.477 1 97.81 46 LEU B O 1
ATOM 1423 N N . ALA B 1 47 ? -0.402 -8.633 14.547 1 97.56 47 ALA B N 1
ATOM 1424 C CA . ALA B 1 47 ? -1.702 -9.18 14.18 1 97.56 47 ALA B CA 1
ATOM 1425 C C . ALA B 1 47 ? -1.542 -10.383 13.25 1 97.56 47 ALA B C 1
ATOM 1427 O O . ALA B 1 47 ? -2.174 -11.422 13.461 1 97.56 47 ALA B O 1
ATOM 1428 N N . LEU B 1 48 ? -0.708 -10.273 12.273 1 97.31 48 LEU B N 1
ATOM 1429 C CA . LEU B 1 48 ? -0.487 -11.344 11.312 1 97.31 48 LEU B CA 1
ATOM 1430 C C . LEU B 1 48 ? 0.187 -12.539 11.977 1 97.31 48 LEU B C 1
ATOM 1432 O O . LEU B 1 48 ? -0.107 -13.688 11.641 1 97.31 48 LEU B O 1
ATOM 1436 N N . LEU B 1 49 ? 1.13 -12.219 12.828 1 96.19 49 LEU B N 1
ATOM 1437 C CA . LEU B 1 49 ? 1.818 -13.281 13.547 1 96.19 49 LEU B CA 1
ATOM 1438 C C . LEU B 1 49 ? 0.836 -14.102 14.383 1 96.19 49 LEU B C 1
ATOM 1440 O O . LEU B 1 49 ? 0.896 -15.328 14.391 1 96.19 49 LEU B O 1
ATOM 1444 N N . ILE B 1 50 ? -0.027 -13.406 15.047 1 96.12 50 ILE B N 1
ATOM 1445 C CA . ILE B 1 50 ? -1.047 -14.078 15.844 1 96.12 50 ILE B CA 1
ATOM 1446 C C . ILE B 1 50 ? -1.909 -14.961 14.953 1 96.12 50 ILE B C 1
ATOM 1448 O O . ILE B 1 50 ? -2.168 -16.125 15.273 1 96.12 50 ILE B O 1
ATOM 1452 N N . ILE B 1 51 ? -2.344 -14.516 13.812 1 94.88 51 ILE B N 1
ATOM 1453 C CA . ILE B 1 51 ? -3.17 -15.266 12.867 1 94.88 51 ILE B CA 1
ATOM 1454 C C . ILE B 1 51 ? -2.375 -16.453 12.312 1 94.88 51 ILE B C 1
ATOM 1456 O O . ILE B 1 51 ? -2.912 -17.547 12.148 1 94.88 51 ILE B O 1
ATOM 1460 N N . SER B 1 52 ? -1.128 -16.219 12.008 1 93.12 52 SER B N 1
ATOM 1461 C CA . SER B 1 52 ? -0.278 -17.25 11.43 1 93.12 52 SER B CA 1
ATOM 1462 C C . SER B 1 52 ? -0.082 -18.422 12.398 1 93.12 52 SER B C 1
ATOM 1464 O O . SER B 1 52 ? -0.066 -19.578 11.992 1 93.12 52 SER B O 1
ATOM 1466 N N . ILE B 1 53 ? 0.132 -18.078 13.586 1 90.5 53 ILE B N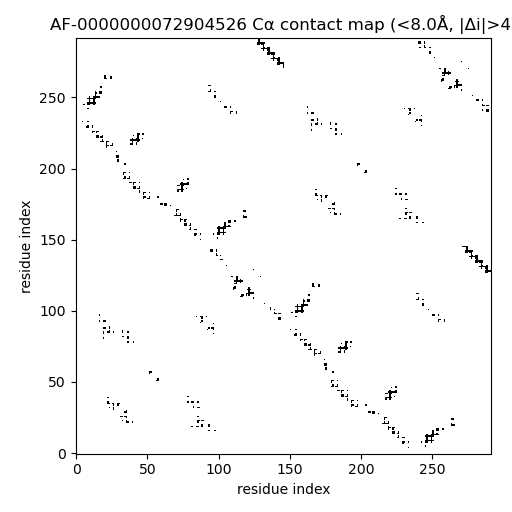 1
ATOM 1467 C CA . ILE B 1 53 ? 0.387 -19.094 14.602 1 90.5 53 ILE B CA 1
ATOM 1468 C C . ILE B 1 53 ? -0.899 -19.875 14.891 1 90.5 53 ILE B C 1
ATOM 1470 O O . ILE B 1 53 ? -0.86 -21.062 15.211 1 90.5 53 ILE B O 1
ATOM 1474 N N . SER B 1 54 ? -2.021 -19.234 14.836 1 86.88 54 SER B N 1
ATOM 1475 C CA . SER B 1 54 ? -3.305 -19.859 15.125 1 86.88 54 SER B CA 1
ATOM 1476 C C . SER B 1 54 ? -3.725 -20.797 14 1 86.88 54 SER B C 1
ATOM 1478 O O . SER B 1 54 ? -4.5 -21.734 14.219 1 86.88 54 SER B O 1
ATOM 1480 N N . GLY B 1 55 ? -3.32 -20.531 12.828 1 74.62 55 GLY B N 1
ATOM 1481 C CA . GLY B 1 55 ? -3.609 -21.391 11.703 1 74.62 55 GLY B CA 1
ATOM 1482 C C . GLY B 1 55 ? -2.576 -22.5 11.516 1 74.62 55 GLY B C 1
ATOM 1483 O O . GLY B 1 55 ? -2.082 -23.062 12.5 1 74.62 55 GLY B O 1
ATOM 1484 N N . LYS B 1 56 ? -2.443 -23.156 10.242 1 65.44 56 LYS B N 1
ATOM 1485 C CA . LYS B 1 56 ? -1.56 -24.281 9.984 1 65.44 56 LYS B CA 1
ATOM 1486 C C . LYS B 1 56 ? -0.106 -23.922 10.281 1 65.44 56 LYS B C 1
ATOM 1488 O O . LYS B 1 56 ? 0.782 -24.781 10.164 1 65.44 56 LYS B O 1
ATOM 1493 N N . GLY B 1 57 ? 0.154 -22.797 10.836 1 63.72 57 GLY B N 1
ATOM 1494 C CA . GLY B 1 57 ? 1.388 -22.422 11.508 1 63.72 57 GLY B CA 1
ATOM 1495 C C . GLY B 1 57 ? 2.451 -21.906 10.562 1 63.72 57 GLY B C 1
ATOM 1496 O O . GLY B 1 57 ? 2.24 -21.859 9.344 1 63.72 57 GLY B O 1
ATOM 1497 N N . LEU B 1 58 ? 3.391 -21.109 11.031 1 72.25 58 LEU B N 1
ATOM 1498 C CA . LEU B 1 58 ? 4.691 -20.688 10.516 1 72.25 58 LEU B CA 1
ATOM 1499 C C . LEU B 1 58 ? 5.645 -21.875 10.422 1 72.25 58 LEU B C 1
ATOM 1501 O O . LEU B 1 58 ? 6.305 -22.219 11.406 1 72.25 58 LEU B O 1
ATOM 1505 N N . GLN B 1 59 ? 5.297 -22.875 9.633 1 71.12 59 GLN B N 1
ATOM 1506 C CA . GLN B 1 59 ? 6.199 -24.016 9.594 1 71.12 59 GLN B CA 1
ATOM 1507 C C . GLN B 1 59 ? 7.316 -23.797 8.578 1 71.12 59 GLN B C 1
ATOM 1509 O O . GLN B 1 59 ? 7.059 -23.672 7.379 1 71.12 59 GLN B O 1
ATOM 1514 N N . ALA B 1 60 ? 8.461 -23.594 9.156 1 73 60 ALA B N 1
ATOM 1515 C CA . ALA B 1 60 ? 9.633 -23.469 8.297 1 73 60 ALA B CA 1
ATOM 1516 C C . ALA B 1 60 ? 9.914 -24.781 7.57 1 73 60 ALA B C 1
ATOM 1518 O O . ALA B 1 60 ? 9.875 -25.859 8.172 1 73 60 ALA B O 1
ATOM 1519 N N . LYS B 1 61 ? 9.906 -24.688 6.285 1 78 61 LYS B N 1
ATOM 1520 C CA . LYS B 1 61 ? 10.219 -25.859 5.469 1 78 61 LYS B CA 1
ATOM 1521 C C . LYS B 1 61 ? 11.602 -25.734 4.828 1 78 61 LYS B C 1
ATOM 1523 O O . LYS B 1 61 ? 12.148 -24.625 4.754 1 78 61 LYS B O 1
ATOM 1528 N N . LYS B 1 62 ? 12.25 -26.859 4.488 1 79.69 62 LYS B N 1
ATOM 1529 C CA . LYS B 1 62 ? 13.562 -26.906 3.836 1 79.69 62 LYS B CA 1
ATOM 1530 C C . LYS B 1 62 ? 13.578 -26.047 2.572 1 79.69 62 LYS B C 1
ATOM 1532 O O . LYS B 1 62 ? 14.602 -25.469 2.219 1 79.69 62 LYS B O 1
ATOM 1537 N N . GLU B 1 63 ? 12.453 -25.875 2.062 1 82.19 63 GLU B N 1
ATOM 1538 C CA . GLU B 1 63 ? 12.336 -25.125 0.82 1 82.19 63 GLU B CA 1
ATOM 1539 C C . GLU B 1 63 ? 12.641 -23.641 1.042 1 82.19 63 GLU B C 1
ATOM 1541 O O . GLU B 1 63 ? 13.039 -22.938 0.111 1 82.19 63 GLU B O 1
ATOM 1546 N N . TRP B 1 64 ? 12.523 -23.172 2.254 1 86.94 64 TRP B N 1
ATOM 1547 C CA . TRP B 1 64 ? 12.758 -21.766 2.568 1 86.94 64 TRP B CA 1
ATOM 1548 C C . TRP B 1 64 ? 14.219 -21.391 2.324 1 86.94 64 TRP B C 1
ATOM 1550 O O . TRP B 1 64 ? 14.516 -20.25 1.943 1 86.94 64 TRP B O 1
ATOM 1560 N N . LEU B 1 65 ? 14.984 -22.391 2.459 1 85.5 65 LEU B N 1
ATOM 1561 C CA . LEU B 1 65 ? 16.422 -22.141 2.342 1 85.5 65 LEU B CA 1
ATOM 1562 C C . LEU B 1 65 ? 16.844 -22.031 0.88 1 85.5 65 LEU B C 1
ATOM 1564 O O . LEU B 1 65 ? 17.891 -21.484 0.571 1 85.5 65 LEU B O 1
ATOM 1568 N N . HIS B 1 66 ? 16.062 -22.547 -0.002 1 90.25 66 HIS B N 1
ATOM 1569 C CA . HIS B 1 66 ? 16.406 -22.547 -1.419 1 90.25 66 HIS B CA 1
ATOM 1570 C C . HIS B 1 66 ? 15.75 -21.391 -2.146 1 90.25 66 HIS B C 1
ATOM 1572 O O . HIS B 1 66 ? 15.938 -21.219 -3.354 1 90.25 66 HIS B O 1
ATOM 1578 N N . ALA B 1 67 ? 15.094 -20.594 -1.451 1 92 67 ALA B N 1
ATOM 1579 C CA . ALA B 1 67 ? 14.414 -19.453 -2.074 1 92 67 ALA B CA 1
ATOM 1580 C C . ALA B 1 67 ? 15.398 -18.344 -2.43 1 92 67 ALA B C 1
ATOM 1582 O O . ALA B 1 67 ? 16.375 -18.125 -1.712 1 92 67 ALA B O 1
ATOM 1583 N N . PRO B 1 68 ? 15.234 -17.719 -3.602 1 93 68 PRO B N 1
ATOM 1584 C CA . PRO B 1 68 ? 16.094 -16.562 -3.895 1 93 68 PRO B CA 1
ATOM 1585 C C . PRO B 1 68 ? 16.016 -15.477 -2.824 1 93 68 PRO B C 1
ATOM 1587 O O . PRO B 1 68 ? 14.938 -15.242 -2.258 1 93 68 PRO B O 1
ATOM 1590 N N . TRP B 1 69 ? 17.172 -14.875 -2.553 1 93 69 TRP B N 1
ATOM 1591 C CA . TRP B 1 69 ? 17.266 -13.945 -1.433 1 93 69 TRP B CA 1
ATOM 1592 C C . TRP B 1 69 ? 16.297 -12.781 -1.6 1 93 69 TRP B C 1
ATOM 1594 O O . TRP B 1 69 ? 15.812 -12.227 -0.613 1 93 69 TRP B O 1
ATOM 1604 N N . TRP B 1 70 ? 15.977 -12.398 -2.754 1 93.56 70 TRP B N 1
ATOM 1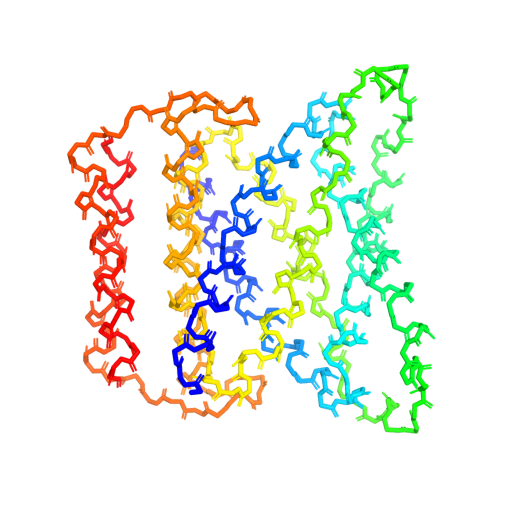605 C CA . TRP B 1 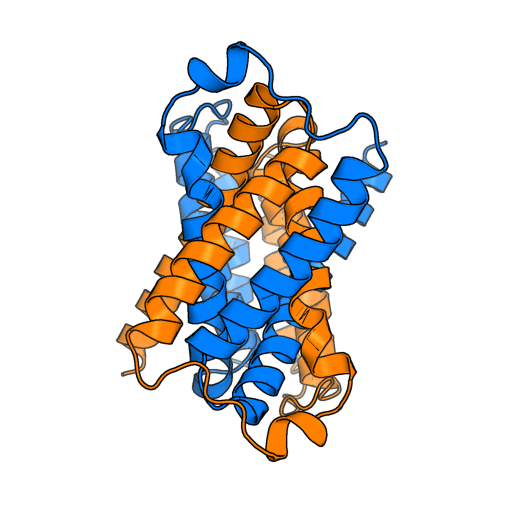70 ? 15.203 -11.195 -3.018 1 93.56 70 TRP B CA 1
ATOM 1606 C C . TRP B 1 70 ? 13.742 -11.391 -2.639 1 93.56 70 TRP B C 1
ATOM 1608 O O . TRP B 1 70 ? 13 -10.422 -2.457 1 93.56 70 TRP B O 1
ATOM 1618 N N . VAL B 1 71 ? 13.281 -12.586 -2.484 1 94.75 71 VAL B N 1
ATOM 1619 C CA . VAL B 1 71 ? 11.883 -12.836 -2.17 1 94.75 71 VAL B CA 1
ATOM 1620 C C . VAL B 1 71 ? 11.578 -12.359 -0.749 1 94.75 71 VAL B C 1
ATOM 1622 O O . VAL B 1 71 ? 10.422 -12.141 -0.395 1 94.75 71 VAL B O 1
ATOM 1625 N N . TRP B 1 72 ? 12.609 -12.195 0.073 1 95.5 72 TRP B N 1
ATOM 1626 C CA . TRP B 1 72 ? 12.43 -11.836 1.476 1 95.5 72 TRP B CA 1
ATOM 1627 C C . TRP B 1 72 ? 12.422 -10.32 1.65 1 95.5 72 TRP B C 1
ATOM 1629 O O . TRP B 1 72 ? 12.234 -9.82 2.762 1 95.5 72 TRP B O 1
ATOM 1639 N N . THR B 1 73 ? 12.508 -9.539 0.563 1 96.06 73 THR B N 1
ATOM 1640 C CA . THR B 1 73 ? 12.766 -8.109 0.677 1 96.06 73 THR B CA 1
ATOM 1641 C C . THR B 1 73 ? 11.484 -7.309 0.442 1 96.06 73 THR B C 1
ATOM 1643 O O . THR B 1 73 ? 11.508 -6.078 0.436 1 96.06 73 THR B O 1
ATOM 1646 N N . GLY B 1 74 ? 10.312 -7.922 0.248 1 96.06 74 GLY B N 1
ATOM 1647 C CA . GLY B 1 74 ? 9.07 -7.23 -0.023 1 96.06 74 GLY B CA 1
ATOM 1648 C C . GLY B 1 74 ? 8.703 -6.219 1.047 1 96.06 74 GLY B C 1
ATOM 1649 O O . GLY B 1 74 ? 8.258 -5.113 0.736 1 96.06 74 GLY B O 1
ATOM 1650 N N . GLY B 1 75 ? 8.93 -6.609 2.24 1 97 75 GLY B N 1
ATOM 1651 C CA . GLY B 1 75 ? 8.594 -5.754 3.365 1 97 75 GLY B CA 1
ATOM 1652 C C . GLY B 1 75 ? 9.32 -4.426 3.344 1 97 75 GLY B C 1
ATOM 1653 O O . GLY B 1 75 ? 8.805 -3.418 3.834 1 97 75 GLY B O 1
ATOM 1654 N N . LEU B 1 76 ? 10.562 -4.391 2.805 1 98.06 76 LEU B N 1
ATOM 1655 C CA . LEU B 1 76 ? 11.336 -3.154 2.709 1 98.06 76 LEU B CA 1
ATOM 1656 C C . LEU B 1 76 ? 10.641 -2.154 1.788 1 98.06 76 LEU B C 1
ATOM 1658 O O . LEU B 1 76 ? 10.641 -0.952 2.064 1 98.06 76 LEU B O 1
ATOM 1662 N N . LEU B 1 77 ? 10.094 -2.654 0.729 1 97.25 77 LEU B N 1
ATOM 1663 C CA . LEU B 1 77 ? 9.367 -1.81 -0.216 1 97.25 77 LEU B CA 1
ATOM 1664 C C . LEU B 1 77 ? 8.094 -1.253 0.415 1 97.25 77 LEU B C 1
ATOM 1666 O O . LEU B 1 77 ? 7.766 -0.079 0.226 1 97.25 77 LEU B O 1
ATOM 1670 N N . GLY B 1 78 ? 7.41 -2.07 1.188 1 96.44 78 GLY B N 1
ATOM 1671 C CA . GLY B 1 78 ? 6.242 -1.604 1.918 1 96.44 78 GLY B CA 1
ATOM 1672 C C . GLY B 1 78 ? 6.57 -0.531 2.939 1 96.44 78 GLY B C 1
ATOM 1673 O O . GLY B 1 78 ? 5.84 0.455 3.064 1 96.44 78 GLY B O 1
ATOM 1674 N N . ALA B 1 79 ? 7.598 -0.768 3.652 1 97.31 79 ALA B N 1
ATOM 1675 C CA . ALA B 1 79 ? 8.047 0.202 4.648 1 97.31 79 ALA B CA 1
ATOM 1676 C C . ALA B 1 79 ? 8.359 1.549 4.004 1 97.31 79 ALA B C 1
ATOM 1678 O O . ALA B 1 79 ? 7.934 2.596 4.496 1 97.31 79 ALA B O 1
ATOM 1679 N N . PHE B 1 80 ? 9.109 1.514 2.924 1 97.62 80 PHE B N 1
ATOM 1680 C CA . PHE B 1 80 ? 9.414 2.729 2.176 1 97.62 80 PHE B CA 1
ATOM 1681 C C . PHE B 1 80 ? 8.141 3.42 1.721 1 97.62 80 PHE B C 1
ATOM 1683 O O . PHE B 1 80 ? 8 4.637 1.867 1 97.62 80 PHE B O 1
ATOM 1690 N N . TYR B 1 81 ? 7.211 2.723 1.191 1 95.88 81 TYR B N 1
ATOM 1691 C CA . TYR B 1 81 ? 5.941 3.242 0.692 1 95.88 81 TYR B CA 1
ATOM 1692 C C . TYR B 1 81 ? 5.148 3.91 1.809 1 95.88 81 TYR B C 1
ATOM 1694 O O . TYR B 1 81 ? 4.605 5 1.625 1 95.88 81 TYR B O 1
ATOM 1702 N N . VAL B 1 82 ? 5.086 3.271 2.951 1 96.31 82 VAL B N 1
ATOM 1703 C CA . VAL B 1 82 ? 4.301 3.805 4.059 1 96.31 82 VAL B CA 1
ATOM 1704 C C . VAL B 1 82 ? 4.926 5.105 4.559 1 96.31 82 VAL B C 1
ATOM 1706 O O . VAL B 1 82 ? 4.227 6.102 4.75 1 96.31 82 VAL B O 1
ATOM 1709 N N . VAL B 1 83 ? 6.25 5.113 4.723 1 96.56 83 VAL B N 1
ATOM 1710 C CA . VAL B 1 83 ? 6.922 6.336 5.152 1 96.56 83 VAL B CA 1
ATOM 1711 C C . VAL B 1 83 ? 6.656 7.449 4.145 1 96.56 83 VAL B C 1
ATOM 1713 O O . VAL B 1 83 ? 6.34 8.578 4.527 1 96.56 83 VAL B O 1
ATOM 1716 N N . ALA B 1 84 ? 6.793 7.133 2.865 1 96.25 84 ALA B N 1
ATOM 1717 C CA . ALA B 1 84 ? 6.59 8.125 1.81 1 96.25 84 ALA B CA 1
ATOM 1718 C C . ALA B 1 84 ? 5.188 8.727 1.886 1 96.25 84 ALA B C 1
ATOM 1720 O O . ALA B 1 84 ? 5.023 9.945 1.765 1 96.25 84 ALA B O 1
ATOM 1721 N N . THR B 1 85 ? 4.184 7.934 2.121 1 93 85 THR B N 1
ATOM 1722 C CA . THR B 1 85 ? 2.812 8.43 2.152 1 93 85 THR B CA 1
ATOM 1723 C C . THR B 1 85 ? 2.584 9.312 3.375 1 93 85 THR B C 1
ATOM 1725 O O . THR B 1 85 ? 1.862 10.312 3.299 1 93 85 THR B O 1
ATOM 1728 N N . VAL B 1 86 ? 3.186 8.977 4.461 1 92.75 86 VAL B N 1
ATOM 1729 C CA . VAL B 1 86 ? 3.043 9.766 5.688 1 92.75 86 VAL B CA 1
ATOM 1730 C C . VAL B 1 86 ? 3.68 11.141 5.5 1 92.75 86 VAL B C 1
ATOM 1732 O O . VAL B 1 86 ? 3.221 12.125 6.078 1 92.75 86 VAL B O 1
ATOM 1735 N N . ILE B 1 87 ? 4.711 11.18 4.684 1 92.44 87 ILE B N 1
ATOM 1736 C CA . ILE B 1 87 ? 5.398 12.43 4.391 1 92.44 87 ILE B CA 1
ATOM 1737 C C . ILE B 1 87 ? 4.586 13.242 3.385 1 92.44 87 ILE B C 1
ATOM 1739 O O . ILE B 1 87 ? 4.469 14.461 3.516 1 92.44 87 ILE B O 1
ATOM 1743 N N . LEU B 1 88 ? 4.02 12.578 2.447 1 88.69 88 LEU B N 1
ATOM 1744 C CA . LEU B 1 88 ? 3.422 13.242 1.292 1 88.69 88 LEU B CA 1
ATOM 1745 C C . LEU B 1 88 ? 2.037 13.781 1.632 1 88.69 88 LEU B C 1
ATOM 1747 O O . LEU B 1 88 ? 1.662 14.867 1.183 1 88.69 88 LEU B O 1
ATOM 1751 N N . ILE B 1 89 ? 1.244 13.148 2.473 1 82.5 89 ILE B N 1
ATOM 1752 C CA . ILE B 1 89 ? -0.161 13.469 2.693 1 82.5 89 ILE B CA 1
ATOM 1753 C C . ILE B 1 89 ? -0.277 14.852 3.332 1 82.5 89 ILE B C 1
ATOM 1755 O O . ILE B 1 89 ? -1.038 15.695 2.859 1 82.5 89 ILE B O 1
ATOM 1759 N N . PRO B 1 90 ? 0.458 15.117 4.359 1 80.69 90 PRO B N 1
ATOM 1760 C CA . PRO B 1 90 ? 0.336 16.453 4.957 1 80.69 90 PRO B CA 1
ATOM 1761 C C . PRO B 1 90 ? 0.884 17.562 4.059 1 80.69 90 PRO B C 1
ATOM 1763 O O . PRO B 1 90 ? 0.579 18.734 4.262 1 80.69 90 PRO B O 1
ATOM 1766 N N . ARG B 1 91 ? 1.641 17.188 3.018 1 83.31 91 ARG B N 1
ATOM 1767 C CA . ARG B 1 91 ? 2.299 18.188 2.189 1 83.31 91 ARG B CA 1
ATOM 1768 C C . ARG B 1 91 ? 1.465 18.516 0.953 1 83.31 91 ARG B C 1
ATOM 1770 O O . ARG B 1 91 ? 1.363 19.672 0.55 1 83.31 91 ARG B O 1
ATOM 1777 N N . ILE B 1 92 ? 0.899 17.469 0.372 1 77.62 92 ILE B N 1
ATOM 1778 C CA . ILE B 1 92 ? 0.265 17.75 -0.913 1 77.62 92 ILE B CA 1
ATOM 1779 C C . ILE B 1 92 ? -1.184 17.266 -0.887 1 77.62 92 ILE B C 1
ATOM 1781 O O . ILE B 1 92 ? -1.912 17.406 -1.871 1 77.62 92 ILE B O 1
ATOM 1785 N N . GLY B 1 93 ? -1.662 16.625 0.246 1 73.69 93 GLY B N 1
ATOM 1786 C CA . GLY B 1 93 ? -3.035 16.156 0.383 1 73.69 93 GLY B CA 1
ATOM 1787 C C . GLY B 1 93 ? -3.217 14.703 0.011 1 73.69 93 GLY B C 1
ATOM 1788 O O . GLY B 1 93 ? -2.396 14.133 -0.716 1 73.69 93 GLY B O 1
ATOM 1789 N N . ALA B 1 94 ? -4.289 14.086 0.563 1 75.12 94 ALA B N 1
ATOM 1790 C CA . ALA B 1 94 ? -4.555 12.664 0.356 1 75.12 94 ALA B CA 1
ATOM 1791 C C . ALA B 1 94 ? -4.852 12.367 -1.111 1 75.12 94 ALA B C 1
ATOM 1793 O O . ALA B 1 94 ? -4.293 11.438 -1.688 1 75.12 94 ALA B O 1
ATOM 1794 N N . THR B 1 95 ? -5.668 13.133 -1.674 1 72.38 95 THR B N 1
ATOM 1795 C CA . THR B 1 95 ? -6.09 12.914 -3.053 1 72.38 95 THR B CA 1
ATOM 1796 C C . THR B 1 95 ? -4.902 13.031 -4.004 1 72.38 95 THR B C 1
ATOM 1798 O O . THR B 1 95 ? -4.707 12.18 -4.875 1 72.38 95 THR B O 1
ATOM 1801 N N . ALA B 1 96 ? -4.113 14.062 -3.85 1 74.12 96 ALA B N 1
ATOM 1802 C CA . ALA B 1 96 ? -2.941 14.258 -4.695 1 74.12 96 ALA B CA 1
ATOM 1803 C C . ALA B 1 96 ? -1.931 13.133 -4.5 1 74.12 96 ALA B C 1
ATOM 1805 O O . ALA B 1 96 ? -1.354 12.633 -5.469 1 74.12 96 ALA B O 1
ATOM 1806 N N . THR B 1 97 ? -1.687 12.758 -3.262 1 80.44 97 THR B N 1
ATOM 1807 C CA . THR B 1 97 ? -0.768 11.664 -2.959 1 80.44 97 THR B CA 1
ATOM 1808 C C . THR B 1 97 ? -1.206 10.375 -3.656 1 80.44 97 THR B C 1
ATOM 1810 O O . THR B 1 97 ? -0.412 9.742 -4.352 1 80.44 97 THR B O 1
ATOM 1813 N N . VAL B 1 98 ? -2.463 10.07 -3.537 1 78.44 98 VAL B N 1
ATOM 1814 C CA . VAL B 1 98 ? -2.977 8.836 -4.129 1 78.44 98 VAL B CA 1
ATOM 1815 C C . VAL B 1 98 ? -2.865 8.906 -5.648 1 78.44 98 VAL B C 1
ATOM 1817 O O . VAL B 1 98 ? -2.469 7.934 -6.293 1 78.44 98 VAL B O 1
ATOM 1820 N N . ALA B 1 99 ? -3.121 10.008 -6.184 1 73.62 99 ALA B N 1
ATOM 1821 C CA . ALA B 1 99 ? -3.076 10.164 -7.633 1 73.62 99 ALA B CA 1
ATOM 1822 C C . ALA B 1 99 ? -1.664 9.938 -8.164 1 73.62 99 ALA B C 1
ATOM 1824 O O . ALA B 1 99 ? -1.471 9.195 -9.133 1 73.62 99 ALA B O 1
ATOM 1825 N N . TYR B 1 100 ? -0.684 10.609 -7.609 1 76.88 100 TYR B N 1
ATOM 1826 C CA . TYR B 1 100 ? 0.689 10.477 -8.086 1 76.88 100 TYR B CA 1
ATOM 1827 C C . TYR B 1 100 ? 1.228 9.078 -7.828 1 76.88 100 TYR B C 1
ATOM 1829 O O . TYR B 1 100 ? 1.922 8.508 -8.672 1 76.88 100 TYR B O 1
ATOM 1837 N N . ILE B 1 101 ? 0.916 8.508 -6.734 1 84.06 101 ILE B N 1
ATOM 1838 C CA . ILE B 1 101 ? 1.336 7.152 -6.402 1 84.06 101 ILE B CA 1
ATOM 1839 C C . ILE B 1 101 ? 0.732 6.168 -7.402 1 84.06 101 ILE B C 1
ATOM 1841 O O . ILE B 1 101 ? 1.403 5.23 -7.848 1 84.06 101 ILE B O 1
ATOM 1845 N N . LEU B 1 102 ? -0.462 6.379 -7.727 1 76.69 102 LEU B N 1
ATOM 1846 C CA . LEU B 1 102 ? -1.121 5.535 -8.719 1 76.69 102 LEU B CA 1
ATOM 1847 C C . LEU B 1 102 ? -0.356 5.547 -10.039 1 76.69 102 LEU B C 1
ATOM 1849 O O . LEU B 1 102 ? -0.234 4.512 -10.695 1 76.69 102 LEU B O 1
ATOM 1853 N N . GLY B 1 103 ? 0.011 6.719 -10.422 1 75.25 103 GLY B N 1
ATOM 1854 C CA . GLY B 1 103 ? 0.833 6.801 -11.617 1 75.25 103 GLY B CA 1
ATOM 1855 C C . GLY B 1 103 ? 2.051 5.898 -11.57 1 75.25 103 GLY B C 1
ATOM 1856 O O . GLY B 1 103 ? 2.33 5.168 -12.523 1 75.25 103 GLY B O 1
ATOM 1857 N N . GLY B 1 104 ? 2.77 5.961 -10.516 1 81.56 104 GLY B N 1
ATOM 1858 C CA . GLY B 1 104 ? 3.924 5.098 -10.328 1 81.56 104 GLY B CA 1
ATOM 1859 C C . GLY B 1 104 ? 3.568 3.621 -10.328 1 81.56 104 GLY B C 1
ATOM 1860 O O . GLY B 1 104 ? 4.305 2.801 -10.875 1 81.56 104 GLY B O 1
ATOM 1861 N N . GLN B 1 105 ? 2.473 3.285 -9.695 1 83.56 105 GLN B N 1
ATOM 1862 C CA . GLN B 1 105 ? 2.012 1.902 -9.656 1 83.56 105 GLN B CA 1
ATOM 1863 C C . GLN B 1 105 ? 1.744 1.371 -11.062 1 83.56 105 GLN B C 1
ATOM 1865 O O . GLN B 1 105 ? 2.102 0.236 -11.383 1 83.56 105 GLN B O 1
ATOM 1870 N N . MET B 1 106 ? 1.134 2.146 -11.789 1 74.69 106 MET B N 1
ATOM 1871 C CA . MET B 1 106 ? 0.798 1.736 -13.148 1 74.69 106 MET B CA 1
ATOM 1872 C C . MET B 1 106 ? 2.059 1.515 -13.977 1 74.69 106 MET B C 1
ATOM 1874 O O . MET B 1 106 ? 2.162 0.527 -14.703 1 74.69 106 MET B O 1
ATOM 1878 N N . ILE B 1 107 ? 2.951 2.422 -13.898 1 77.19 107 ILE B N 1
ATOM 1879 C CA . ILE B 1 107 ? 4.211 2.293 -14.625 1 77.19 107 ILE B CA 1
ATOM 1880 C C . ILE B 1 107 ? 4.902 0.99 -14.227 1 77.19 107 ILE B C 1
ATOM 1882 O O . ILE B 1 107 ? 5.297 0.201 -15.086 1 77.19 107 ILE B O 1
ATOM 1886 N N . ALA B 1 108 ? 4.984 0.751 -12.992 1 84.5 108 ALA B N 1
ATOM 1887 C CA . ALA B 1 108 ? 5.66 -0.444 -12.492 1 84.5 108 ALA B CA 1
ATOM 1888 C C . ALA B 1 108 ? 4.91 -1.708 -12.898 1 84.5 108 ALA B C 1
ATOM 1890 O O . ALA B 1 108 ? 5.523 -2.703 -13.297 1 84.5 108 ALA B O 1
ATOM 1891 N N . SER B 1 109 ? 3.625 -1.687 -12.781 1 78.81 109 SER B N 1
ATOM 1892 C CA . SER B 1 109 ? 2.836 -2.871 -13.109 1 78.81 109 SER B CA 1
ATOM 1893 C C . SER B 1 109 ? 2.973 -3.242 -14.578 1 78.81 109 SER B C 1
ATOM 1895 O O . SER B 1 109 ? 3.055 -4.422 -14.922 1 78.81 109 SER B O 1
ATOM 1897 N N . VAL B 1 110 ? 2.947 -2.268 -15.43 1 74.94 110 VAL B N 1
ATOM 1898 C CA . VAL B 1 110 ? 3.094 -2.506 -16.859 1 74.94 110 VAL B CA 1
ATOM 1899 C C . VAL B 1 110 ? 4.473 -3.098 -17.156 1 74.94 110 VAL B C 1
ATOM 1901 O O . VAL B 1 110 ? 4.598 -4.043 -17.938 1 74.94 110 VAL B O 1
ATOM 1904 N N . LEU B 1 111 ? 5.465 -2.553 -16.531 1 79.56 111 LEU B N 1
ATOM 1905 C CA . LEU B 1 111 ? 6.824 -3.045 -16.734 1 79.56 111 LEU B CA 1
ATOM 1906 C C . LEU B 1 111 ? 6.965 -4.477 -16.234 1 79.56 111 LEU B C 1
ATOM 1908 O O . LEU B 1 111 ? 7.586 -5.312 -16.891 1 79.56 111 LEU B O 1
ATOM 1912 N N . ILE B 1 112 ? 6.395 -4.773 -15.148 1 81.06 112 ILE B N 1
ATOM 1913 C CA . ILE B 1 112 ? 6.465 -6.102 -14.539 1 81.06 112 ILE B CA 1
ATOM 1914 C C . ILE B 1 112 ? 5.73 -7.109 -15.422 1 81.06 112 ILE B C 1
ATOM 1916 O O . ILE B 1 112 ? 6.266 -8.18 -15.727 1 81.06 112 ILE B O 1
ATOM 1920 N N . ASP B 1 113 ? 4.574 -6.723 -15.812 1 73.12 113 ASP B N 1
ATOM 1921 C CA . ASP B 1 113 ? 3.779 -7.625 -16.641 1 73.12 113 ASP B CA 1
ATOM 1922 C C . ASP B 1 113 ? 4.418 -7.809 -18.016 1 73.12 113 ASP B C 1
ATOM 1924 O O . ASP B 1 113 ? 4.422 -8.914 -18.562 1 73.12 113 ASP B O 1
ATOM 1928 N N . HIS B 1 114 ? 4.898 -6.73 -18.562 1 72.62 114 HIS B N 1
ATOM 1929 C CA . HIS B 1 114 ? 5.441 -6.746 -19.922 1 72.62 114 HIS B CA 1
ATOM 1930 C C . HIS B 1 114 ? 6.727 -7.562 -19.984 1 72.62 114 HIS B C 1
ATOM 1932 O O . HIS B 1 114 ? 6.918 -8.344 -20.922 1 72.62 114 HIS B O 1
ATOM 1938 N N . TYR B 1 115 ? 7.59 -7.418 -19.078 1 80.5 115 TYR B N 1
ATOM 1939 C CA . TYR B 1 115 ? 8.891 -8.078 -19.109 1 80.5 115 TYR B CA 1
ATOM 1940 C C . TYR B 1 115 ? 8.875 -9.359 -18.297 1 80.5 115 TYR B C 1
ATOM 1942 O O . TYR B 1 115 ? 9.859 -10.109 -18.281 1 80.5 115 TYR B O 1
ATOM 1950 N N . GLY B 1 116 ? 7.734 -9.609 -17.656 1 78.12 116 GLY B N 1
ATOM 1951 C CA . GLY B 1 116 ? 7.664 -10.789 -16.812 1 78.12 116 GLY B CA 1
ATOM 1952 C C . GLY B 1 116 ? 8.656 -10.766 -15.664 1 78.12 116 GLY B C 1
ATOM 1953 O O . GLY B 1 116 ? 9.32 -11.773 -15.383 1 78.12 116 GLY B O 1
ATOM 1954 N N . LEU B 1 117 ? 8.773 -9.594 -15.188 1 80.88 117 LEU B N 1
ATOM 1955 C CA . LEU B 1 117 ? 9.75 -9.43 -14.117 1 80.88 117 LEU B CA 1
ATOM 1956 C C . LEU B 1 117 ? 9.273 -10.109 -12.836 1 80.88 117 LEU B C 1
ATOM 1958 O O . LEU B 1 117 ? 8.062 -10.273 -12.633 1 80.88 117 LEU B O 1
ATOM 1962 N N . LEU B 1 118 ? 10.156 -10.633 -12.008 1 82.06 118 LEU B N 1
ATOM 1963 C CA . LEU B 1 118 ? 9.898 -11.156 -10.672 1 82.06 118 LEU B CA 1
ATOM 1964 C C . LEU B 1 118 ? 9.016 -12.406 -10.742 1 82.06 118 LEU B C 1
ATOM 1966 O O . LEU B 1 118 ? 8.172 -12.625 -9.867 1 82.06 118 LEU B O 1
ATOM 1970 N N . GLY B 1 119 ? 9.117 -13.086 -11.859 1 74.06 119 GLY B N 1
ATOM 1971 C CA . GLY B 1 119 ? 8.484 -14.391 -11.977 1 74.06 119 GLY B CA 1
ATOM 1972 C C . GLY B 1 119 ? 7.016 -14.312 -12.352 1 74.06 119 GLY B C 1
ATOM 1973 O O . GLY B 1 119 ? 6.281 -15.297 -12.227 1 74.06 119 GLY B O 1
ATOM 1974 N N . VAL B 1 120 ? 6.543 -13.094 -12.68 1 68.31 120 VAL B N 1
ATOM 1975 C CA . VAL B 1 120 ? 5.152 -12.938 -13.086 1 68.31 120 VAL B CA 1
ATOM 1976 C C . VAL B 1 120 ? 4.996 -13.344 -14.555 1 68.31 120 VAL B C 1
ATOM 1978 O O . VAL B 1 120 ? 5.938 -13.242 -15.336 1 68.31 120 VAL B O 1
ATOM 1981 N N . HIS B 1 121 ? 3.877 -13.969 -14.82 1 64.44 121 HIS B N 1
ATOM 1982 C CA . HIS B 1 121 ? 3.621 -14.32 -16.219 1 64.44 121 HIS B CA 1
ATOM 1983 C C . HIS B 1 121 ? 3.447 -13.078 -17.078 1 64.44 121 HIS B C 1
ATOM 1985 O O . HIS B 1 121 ? 2.809 -12.109 -16.656 1 64.44 121 HIS B O 1
ATOM 1991 N N . THR B 1 122 ? 4.176 -13.055 -18.156 1 62.59 122 THR B N 1
ATOM 1992 C CA . THR B 1 122 ? 4.219 -11.914 -19.062 1 62.59 122 THR B CA 1
ATOM 1993 C C . THR B 1 122 ? 2.865 -11.703 -19.734 1 62.59 122 THR B C 1
ATOM 1995 O O . THR B 1 122 ? 2.191 -12.672 -20.094 1 62.59 122 THR B O 1
ATOM 1998 N N . HIS B 1 123 ? 2.227 -10.555 -19.453 1 63.59 123 HIS B N 1
ATOM 1999 C CA . HIS B 1 123 ? 1.104 -10.125 -20.281 1 63.59 123 HIS B CA 1
ATOM 2000 C C . HIS B 1 123 ? 1.52 -9.008 -21.234 1 63.59 123 HIS B C 1
ATOM 2002 O O . HIS B 1 123 ? 2.074 -7.992 -20.797 1 63.59 123 HIS B O 1
ATOM 2008 N N . GLN B 1 124 ? 1.526 -9.234 -22.469 1 59.97 124 GLN B N 1
ATOM 2009 C CA . GLN B 1 124 ? 1.971 -8.273 -23.469 1 59.97 124 GLN B CA 1
ATOM 2010 C C . GLN B 1 124 ? 1.128 -7 -23.422 1 59.97 124 GLN B C 1
ATOM 2012 O O . GLN B 1 124 ? -0.075 -7.055 -23.156 1 59.97 124 GLN B O 1
ATOM 2017 N N . LEU B 1 125 ? 1.853 -5.855 -23.359 1 61.72 125 LEU B N 1
ATOM 2018 C CA . LEU B 1 125 ? 1.174 -4.566 -23.406 1 61.72 125 LEU B CA 1
ATOM 2019 C C . LEU B 1 125 ? 0.458 -4.383 -24.75 1 61.72 125 LEU B C 1
ATOM 2021 O O . LEU B 1 125 ? 1.062 -4.551 -25.812 1 61.72 125 LEU B O 1
ATOM 2025 N N . SER B 1 126 ? -0.824 -4.387 -24.75 1 69.69 126 SER B N 1
ATOM 2026 C CA . SER B 1 126 ? -1.615 -4.109 -25.938 1 69.69 126 SER B CA 1
ATOM 2027 C C . SER B 1 126 ? -2.025 -2.641 -26 1 69.69 126 SER B C 1
ATOM 2029 O O . SER B 1 126 ? -1.934 -1.924 -25 1 69.69 126 SER B O 1
ATOM 2031 N N . LEU B 1 127 ? -2.236 -2.082 -27.141 1 74.5 127 LEU B N 1
ATOM 2032 C CA . LEU B 1 127 ? -2.641 -0.697 -27.359 1 74.5 127 LEU B CA 1
ATOM 2033 C C . LEU B 1 127 ? -3.787 -0.311 -26.438 1 74.5 127 LEU B C 1
ATOM 2035 O O . LEU B 1 127 ? -3.771 0.767 -25.828 1 74.5 127 LEU B O 1
ATOM 2039 N N . PRO B 1 128 ? -4.594 -1.128 -26.344 1 73.75 128 PRO B N 1
ATOM 2040 C CA . PRO B 1 128 ? -5.672 -0.784 -25.406 1 73.75 128 PRO B CA 1
ATOM 2041 C C . PRO B 1 128 ? -5.191 -0.65 -23.969 1 73.75 128 PRO B C 1
ATOM 2043 O O . PRO B 1 128 ? -5.664 0.225 -23.234 1 73.75 128 PRO B O 1
ATOM 2046 N N . ARG B 1 129 ? -4.215 -1.412 -23.641 1 69.75 129 ARG B N 1
ATOM 2047 C CA . ARG B 1 129 ? -3.676 -1.291 -22.281 1 69.75 129 ARG B CA 1
ATOM 2048 C C . ARG B 1 129 ? -2.957 0.041 -22.094 1 69.75 129 ARG B C 1
ATOM 2050 O O . ARG B 1 129 ? -3.08 0.679 -21.047 1 69.75 129 ARG B O 1
ATOM 2057 N N . LEU B 1 130 ? -2.385 0.407 -23.109 1 71.25 130 LEU B N 1
ATOM 2058 C CA . LEU B 1 130 ? -1.702 1.695 -23.094 1 71.25 130 LEU B CA 1
ATOM 2059 C C . LEU B 1 130 ? -2.703 2.84 -22.969 1 71.25 130 LEU B C 1
ATOM 2061 O O . LEU B 1 130 ? -2.463 3.811 -22.25 1 71.25 130 LEU B O 1
ATOM 2065 N N . ALA B 1 131 ? -3.721 2.73 -23.641 1 77.62 131 ALA B N 1
ATOM 2066 C CA . ALA B 1 131 ? -4.777 3.736 -23.562 1 77.62 131 ALA B CA 1
ATOM 2067 C C . ALA B 1 131 ? -5.363 3.812 -22.156 1 77.62 131 ALA B C 1
ATOM 2069 O O . ALA B 1 131 ? -5.641 4.902 -21.656 1 77.62 131 ALA B O 1
ATOM 2070 N N . GLY B 1 132 ? -5.465 2.689 -21.625 1 72.38 132 GLY B N 1
ATOM 2071 C CA . GLY B 1 132 ? -5.957 2.637 -20.266 1 72.38 132 GLY B CA 1
ATOM 2072 C C . GLY B 1 132 ? -5.039 3.326 -19.266 1 72.38 132 GLY B C 1
ATOM 2073 O O . GLY B 1 132 ? -5.5 4.109 -18.438 1 72.38 132 GLY B O 1
ATOM 2074 N N . VAL B 1 133 ? -3.83 3.096 -19.469 1 68.5 133 VAL B N 1
ATOM 2075 C CA . VAL B 1 133 ? -2.838 3.76 -18.641 1 68.5 133 VAL B CA 1
ATOM 2076 C C . VAL B 1 133 ? -2.939 5.273 -18.812 1 68.5 133 VAL B C 1
ATOM 2078 O O . VAL B 1 133 ? -2.871 6.027 -17.844 1 68.5 133 VAL B O 1
ATOM 2081 N N . GLY B 1 134 ? -3.053 5.691 -19.969 1 74.12 134 GLY B N 1
ATOM 2082 C CA . GLY B 1 134 ? -3.234 7.102 -20.281 1 74.12 134 GLY B CA 1
ATOM 2083 C C . GLY B 1 134 ? -4.453 7.703 -19.609 1 74.12 134 GLY B C 1
ATOM 2084 O O . GLY B 1 134 ? -4.391 8.828 -19.094 1 74.12 134 GLY B O 1
ATOM 2085 N N . LEU B 1 135 ? -5.484 6.996 -19.609 1 76.88 135 LEU B N 1
ATOM 2086 C CA . LEU B 1 135 ? -6.707 7.473 -18.969 1 76.88 135 LEU B CA 1
ATOM 2087 C C . LEU B 1 135 ? -6.516 7.602 -17.453 1 76.88 135 LEU B C 1
ATOM 2089 O O . LEU B 1 135 ? -6.984 8.57 -16.844 1 76.88 135 LEU B O 1
ATOM 2093 N N . VAL B 1 136 ? -5.84 6.707 -16.938 1 68.75 136 VAL B N 1
ATOM 2094 C CA . VAL B 1 136 ? -5.559 6.773 -15.5 1 68.75 136 VAL B CA 1
ATOM 2095 C C . VAL B 1 136 ? -4.738 8.023 -15.195 1 68.75 136 VAL B C 1
ATOM 2097 O O . VAL B 1 136 ? -5.078 8.789 -14.289 1 68.75 136 VAL B O 1
ATOM 2100 N N . ALA B 1 137 ? -3.775 8.242 -15.977 1 67.62 137 ALA B N 1
ATOM 2101 C CA . ALA B 1 137 ? -2.928 9.414 -15.789 1 67.62 137 ALA B CA 1
ATOM 2102 C C . ALA B 1 137 ? -3.738 10.703 -15.914 1 67.62 137 ALA B C 1
ATOM 2104 O O . ALA B 1 137 ? -3.609 11.609 -15.086 1 67.62 137 ALA B O 1
ATOM 2105 N N . LEU B 1 138 ? -4.543 10.75 -16.906 1 74.56 138 L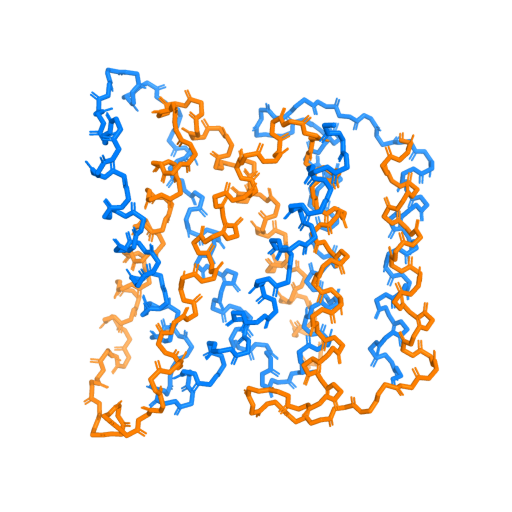EU B N 1
ATOM 2106 C CA . LEU B 1 138 ? -5.383 11.922 -17.156 1 74.56 138 LEU B CA 1
ATOM 2107 C C . LEU B 1 138 ? -6.336 12.156 -15.984 1 74.56 138 LEU B C 1
ATOM 2109 O O . LEU B 1 138 ? -6.535 13.297 -15.562 1 74.56 138 LEU B O 1
ATOM 2113 N N . GLY B 1 139 ? -6.957 11.18 -15.578 1 70.25 139 GLY B N 1
ATOM 2114 C CA . GLY B 1 139 ? -7.852 11.281 -14.43 1 70.25 139 GLY B CA 1
ATOM 2115 C C . GLY B 1 139 ? -7.164 11.805 -13.188 1 70.25 139 GLY B C 1
ATOM 2116 O O . GLY B 1 139 ? -7.688 12.695 -12.516 1 70.25 139 GLY B O 1
ATOM 2117 N N . VAL B 1 140 ? -6.008 11.375 -12.945 1 64.69 140 VAL B N 1
ATOM 2118 C CA . VAL B 1 140 ? -5.23 11.812 -11.797 1 64.69 140 VAL B CA 1
ATOM 2119 C C . VAL B 1 140 ? -4.922 13.305 -11.914 1 64.69 140 VAL B C 1
ATOM 2121 O O . VAL B 1 140 ? -5.039 14.047 -10.945 1 64.69 140 VAL B O 1
ATOM 2124 N N . ILE B 1 141 ? -4.547 13.711 -13.07 1 66.81 141 ILE B N 1
ATOM 2125 C CA . ILE B 1 141 ? -4.219 15.109 -13.32 1 66.81 141 ILE B CA 1
ATOM 2126 C C . ILE B 1 141 ? -5.445 15.977 -13.062 1 66.81 141 ILE B C 1
ATOM 2128 O O . ILE B 1 141 ? -5.34 17.047 -12.453 1 66.81 141 ILE B O 1
ATOM 2132 N N . ILE B 1 142 ? -6.57 15.547 -13.477 1 73 142 ILE B N 1
ATOM 2133 C CA . ILE B 1 142 ? -7.793 16.328 -13.336 1 73 142 ILE B CA 1
ATOM 2134 C C . ILE B 1 142 ? -8.172 16.422 -11.859 1 73 142 ILE B C 1
ATOM 2136 O O . ILE B 1 142 ? -8.555 17.5 -11.375 1 73 142 ILE B O 1
ATOM 2140 N N . ILE B 1 143 ? -8.047 15.484 -11.133 1 66.69 143 ILE B N 1
ATOM 2141 C CA . ILE B 1 143 ? -8.391 15.445 -9.719 1 66.69 143 ILE B CA 1
ATOM 2142 C C . ILE B 1 143 ? -7.488 16.406 -8.945 1 66.69 143 ILE B C 1
ATOM 2144 O O . ILE B 1 143 ? -7.953 17.109 -8.047 1 66.69 143 ILE B O 1
ATOM 2148 N N . GLN B 1 144 ? -6.258 16.484 -9.289 1 62.62 144 GLN B N 1
ATOM 2149 C CA . GLN B 1 144 ? -5.293 17.328 -8.602 1 62.62 144 GLN B CA 1
ATOM 2150 C C . GLN B 1 144 ? -5.543 18.812 -8.906 1 62.62 144 GLN B C 1
ATOM 2152 O O . GLN B 1 144 ? -5.309 19.672 -8.062 1 62.62 144 GLN B O 1
ATOM 2157 N N . LYS B 1 145 ? -5.867 18.906 -10.078 1 66.62 145 LYS B N 1
ATOM 2158 C CA . LYS B 1 145 ? -5.996 20.281 -10.547 1 66.62 145 LYS B CA 1
ATOM 2159 C C . LYS B 1 145 ? -7.254 20.938 -9.992 1 66.62 145 LYS B C 1
ATOM 2161 O O . LYS B 1 145 ? -7.305 22.156 -9.82 1 66.62 145 LYS B O 1
ATOM 2166 N N . PHE B 1 146 ? -8.219 20.078 -9.797 1 65.38 146 PHE B N 1
ATOM 2167 C CA . PHE B 1 146 ? -9.492 20.672 -9.406 1 65.38 146 PHE B CA 1
ATOM 2168 C C . PHE B 1 146 ? -9.891 20.219 -8.008 1 65.38 146 PHE B C 1
ATOM 2170 O O . PHE B 1 146 ? -10.734 20.844 -7.363 1 65.38 146 PHE B O 1
#

InterPro domains:
  IPR006750 Putative inner membrane exporter, YdcZ [PF04657] (5-142)
  IPR006750 Putative inner membrane exporter, YdcZ [PTHR34821] (3-146)

Foldseek 3Di:
DVVVVVVVVVVVVVVVLVLLVVLLVVCVVVVALLVSLVVVVVVVVVVVQVVQCPPPHPDDDPVVVVDPPCVVCVVVVVSVVSSVSSVVCVPQHSLLSVLVVVLVVLVVVQVCQCVVPPVRDHDHDDPVNVVVSVVSNVVSVVSSVD/DVVVVVVVVVVVVVVVLVLLVVLLVVCVVVVALLVSLVVVVVVVVVVVQVVQCPPPHPDDDPVVVVDPPCVVCVVVVVSVVSSVSSVVCVPQHSLLSVLVVVLVVLVVVQVCQCVVPPVRDHDNCDPVNVVVSVVSNVVSVVSSVD

Sequence (292 aa):
MALILILFALIAGMALPTQFSINAQLRHVVGSPVVASTISFIVGALALLIISISGKGLQAKKEWLHAPWWVWTGGLLGAFYVVATVILIPRIGATATVAYILGGQMIASVLIDHYGLLGVHTHQLSLPRLAGVGLVALGVIIIQKFMALILILFALIAGMALPTQFSINAQLRHVVGSPVVASTISFIVGALALLIISISGKGLQAKKE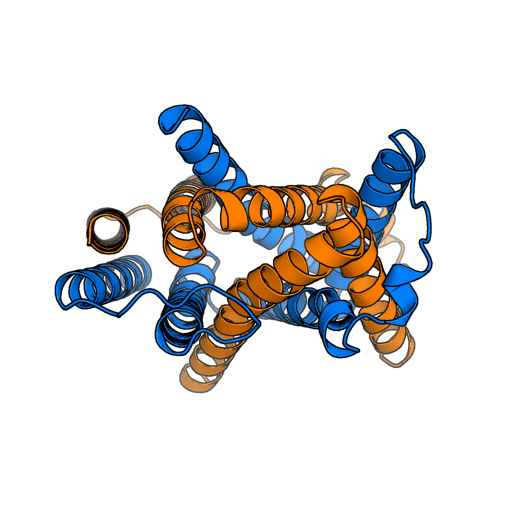WLHAPWWVWTGGLLGAFYVVATVILIPRIGATATVAYILGGQMIASVLIDHYGLLGVHTHQLSLPRLAGVGLVALGVIIIQKF

pLDDT: mean 84.0, std 10.92, range [59.97, 98.25]

Radius of gyration: 18.27 Å; Cα contacts (8 Å, |Δi|>4): 504; chains: 2; bounding box: 37×49×55 Å

Organism: NCBI:txid1402861

Secondary structure (DSSP, 8-state):
-HHHHHHHHHHHHHHHHHHHHHHHHHHHHHS-HHHHHHHHHHHHHHHHHHHHHHTT-----GGGGGS-GGGGGHHHHHHHHHHHHHHHHHHH-HHHHHHHHHHHHHHHHHHHHHHTGGG-------HHHHHHHHHHHHHHHHHHH-/-HHHHHHHHHHHHHHHHHHHHHHHHHHHHHS-HHHHHHHHHHHHHHHHHHHHHHTT-----GGGGGS-GGGGGHHHHHHHHHHHHHHHHHHH-HHHHHHHHHHHHHHHHHHHHHHTGGG-------HHHHHHHHHHHHHHHHHHH-

Solvent-accessible surface area (backbone atoms only — not comparable to full-atom values): 13815 Å² total; per-residue (Å²): 111,69,65,60,53,48,53,49,32,23,55,37,16,28,27,52,46,53,22,44,40,27,34,40,50,26,17,68,57,66,71,30,43,54,50,27,39,22,50,22,26,42,45,16,18,51,55,34,44,53,52,26,59,72,48,99,44,80,64,86,51,78,56,57,74,72,49,64,76,68,38,67,46,24,10,50,32,49,40,52,31,48,30,48,46,35,57,37,30,84,72,63,31,62,63,40,41,52,33,38,18,46,50,17,24,50,55,38,36,51,51,30,27,49,68,25,45,79,81,40,75,61,47,74,82,35,70,53,24,50,50,8,51,49,29,27,48,50,7,34,51,35,35,57,74,68,112,69,64,56,54,46,53,50,32,23,56,37,16,27,28,50,47,51,21,44,40,26,33,38,49,26,17,68,56,65,71,30,43,53,50,29,40,23,50,20,25,43,46,15,18,51,55,32,44,55,54,26,60,72,48,96,44,79,66,87,51,81,58,57,75,71,50,64,77,69,38,68,47,23,11,50,34,48,41,52,32,48,30,48,43,36,57,36,29,84,72,62,31,62,63,41,41,53,34,39,18,46,49,16,25,49,55,38,38,50,50,30,27,47,68,26,45,79,80,40,74,61,45,70,82,33,71,51,23,52,50,8,51,49,28,28,48,50,8,32,52,35,35,60,73,72